Protein AF-A0A956Z048-F1 (afdb_monomer_lite)

Radius of gyration: 29.63 Å; chains: 1; bounding box: 76×109×69 Å

Foldseek 3Di:
DDDDDDDDDDDDDDDPDDDPPDPPQDKFFQADQFLAAPLLSQVVCVVRQEFADAEAEDADDVVLVHDARTFSDKPPHGRDIGHRHHHIYTYGHHHFQWKWWDAQWKIKIFGNVQAWAAQVQKKKAQPVRQAIDRQCVLVDRTAGHQAMEMETCDDDPDDDDDPSHPYYSYDYDVPPNHLNQHCPPVRQWIFTTGNNRGFWIGGRHYPPDDIDMDTGDDDDPPPQLEDQKWKWKDALWKIKTWAQDNRHKHFQQQKWKFFQQPPDPDHRDTDRQQDCVQFDDSVQQSGSRIHRHQAMAMEGQADDPDDDGLDHGHHSGYHYDHNSRDRLQAWMWIQAPVPRDIDIDGHHDHPHMGMDMGGD

Sequence (360 aa):
MRALILSFMTSLWLATSLVPAAAQATTVAVPDVRGLGVPAAAAQLHEAGLRLGATGALQWTEASGLPVNTIGEQSPAAGETVAPGTEVTLTVLRTPKVALIYDDNDLTLVNQTGAPLPLAGISINAADGAALFRADRWFTAALGPGDCGQVWSVPRGDAKQVEGCESIFWLTTGNSAEHAWTALNNVTAFNLVQNGEVRASCPAAPANTEPLRCEAYVPAPDQAEEAPFVYFAYTEDVFVVANPTADQWMPLRETVVFNFSPNISVPGAGVPLGDPSLYGDTARVEDVGRLAPGECVLLTRGVLDSPTLPIPCRVIAQLSIGPALIFWATPFELESVSDGLRRTCPASTPGKPTLCILPR

pLDDT: mean 88.72, std 13.27, range [38.94, 98.5]

Structure (mmCIF, N/CA/C/O backbone):
data_AF-A0A956Z048-F1
#
_entry.id   AF-A0A956Z048-F1
#
loop_
_atom_site.group_PDB
_atom_site.id
_atom_site.type_symbol
_atom_site.label_atom_id
_atom_site.label_alt_id
_atom_site.label_comp_id
_atom_site.label_asym_id
_atom_site.label_entity_id
_atom_site.label_seq_id
_atom_site.pdbx_PDB_ins_code
_atom_site.Cartn_x
_atom_site.Cartn_y
_atom_site.Cartn_z
_atom_site.occupancy
_atom_site.B_iso_or_equiv
_atom_site.auth_seq_id
_atom_site.auth_comp_id
_atom_site.auth_asym_id
_atom_site.auth_atom_id
_atom_site.pdbx_PDB_model_num
ATOM 1 N N . MET A 1 1 ? -45.613 -90.545 31.052 1.00 40.88 1 MET A N 1
ATOM 2 C CA . MET A 1 1 ? -44.249 -90.117 30.668 1.00 40.88 1 MET A CA 1
ATOM 3 C C . MET A 1 1 ? -44.328 -88.680 30.175 1.00 40.88 1 MET A C 1
ATOM 5 O O . MET A 1 1 ? -45.179 -88.393 29.347 1.00 40.88 1 MET A O 1
ATOM 9 N N . ARG A 1 2 ? -43.547 -87.776 30.776 1.00 38.94 2 ARG A N 1
ATOM 10 C CA . ARG A 1 2 ? -43.540 -86.327 30.510 1.00 38.94 2 ARG A CA 1
ATOM 11 C C . ARG A 1 2 ? -42.878 -86.033 29.154 1.00 38.94 2 ARG A C 1
ATOM 13 O O . ARG A 1 2 ? -41.777 -86.519 28.926 1.00 38.94 2 ARG A O 1
ATOM 20 N N . ALA A 1 3 ? -43.519 -85.230 28.305 1.00 41.78 3 ALA A N 1
ATOM 21 C CA . ALA A 1 3 ? -42.924 -84.678 27.088 1.00 41.78 3 ALA A CA 1
ATOM 22 C C . ALA A 1 3 ? -42.265 -83.323 27.409 1.00 41.78 3 ALA A C 1
ATOM 24 O O . ALA A 1 3 ? -42.915 -82.441 27.969 1.00 41.78 3 ALA A O 1
ATOM 25 N N . LEU A 1 4 ? -40.969 -83.189 27.108 1.00 45.00 4 LEU A N 1
ATOM 26 C CA . LEU A 1 4 ? -40.209 -81.942 27.230 1.00 45.00 4 LEU A CA 1
ATOM 27 C C . LEU A 1 4 ? -40.481 -81.037 26.017 1.00 45.00 4 LEU A C 1
ATOM 29 O O . LEU A 1 4 ? -40.407 -81.482 24.875 1.00 45.00 4 LEU A O 1
ATOM 33 N N . ILE A 1 5 ? -40.743 -79.762 26.296 1.00 44.75 5 ILE A N 1
ATOM 34 C CA . ILE A 1 5 ? -40.863 -78.651 25.345 1.00 44.75 5 ILE A CA 1
ATOM 35 C C . ILE A 1 5 ? -39.463 -78.046 25.157 1.00 44.75 5 ILE A C 1
ATOM 37 O O . ILE A 1 5 ? -38.810 -77.725 26.149 1.00 44.75 5 ILE A O 1
ATOM 41 N N . LEU A 1 6 ? -39.009 -77.873 23.912 1.00 40.22 6 LEU A N 1
ATOM 42 C CA . LEU A 1 6 ? -37.768 -77.165 23.581 1.00 40.22 6 LEU A CA 1
ATOM 43 C C . LEU A 1 6 ? -38.117 -75.901 22.777 1.00 40.22 6 LEU A C 1
ATOM 45 O O . LEU A 1 6 ? -38.468 -75.987 21.603 1.00 40.22 6 LEU A O 1
ATOM 49 N N . SER A 1 7 ? -38.053 -74.733 23.422 1.00 46.06 7 SER A N 1
ATOM 50 C CA . SER A 1 7 ? -38.241 -73.421 22.786 1.00 46.06 7 SER A CA 1
ATOM 51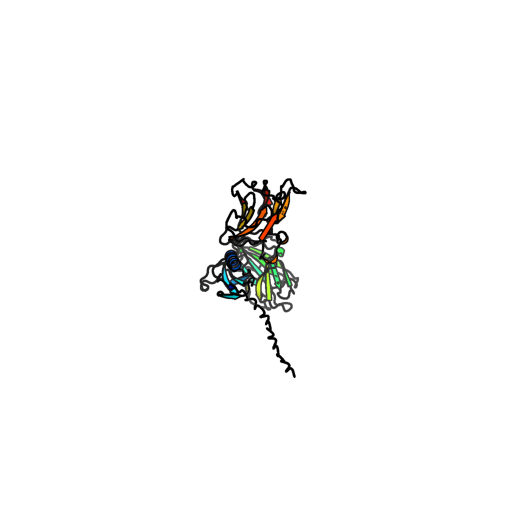 C C . SER A 1 7 ? -36.901 -72.875 22.289 1.00 46.06 7 SER A C 1
ATOM 53 O O . SER A 1 7 ? -35.986 -72.666 23.083 1.00 46.06 7 SER A O 1
ATOM 55 N N . PHE A 1 8 ? -36.792 -72.616 20.985 1.00 44.25 8 PHE A N 1
ATOM 56 C CA . PHE A 1 8 ? -35.669 -71.903 20.370 1.00 44.25 8 PHE A CA 1
ATOM 57 C C . PHE A 1 8 ? -35.912 -70.385 20.458 1.00 44.25 8 PHE A C 1
ATOM 59 O O . PHE A 1 8 ? -36.809 -69.857 19.806 1.00 44.25 8 PHE A O 1
ATOM 66 N N . MET A 1 9 ? -35.117 -69.683 21.269 1.00 46.78 9 MET A N 1
ATOM 67 C CA . MET A 1 9 ? -35.026 -68.217 21.276 1.00 46.78 9 MET A CA 1
ATOM 68 C C . MET A 1 9 ? -34.067 -67.769 20.166 1.00 46.78 9 MET A C 1
ATOM 70 O O . MET A 1 9 ? -32.866 -68.011 20.247 1.00 46.78 9 MET A O 1
ATOM 74 N N . THR A 1 10 ? -34.584 -67.112 19.130 1.00 45.69 10 THR A N 1
ATOM 75 C CA . THR A 1 10 ? -33.778 -66.429 18.107 1.00 45.69 10 THR A CA 1
ATOM 76 C C . THR A 1 10 ? -33.492 -64.994 18.542 1.00 45.69 10 THR A C 1
ATOM 78 O O . THR A 1 10 ? -34.399 -64.164 18.596 1.00 45.69 10 THR A O 1
ATOM 81 N N . SER A 1 11 ? -32.231 -64.702 18.855 1.00 46.44 11 SER A N 1
ATOM 82 C CA . SER A 1 11 ? -31.746 -63.365 19.209 1.00 46.44 11 SER A CA 1
ATOM 83 C C . SER A 1 11 ? -31.553 -62.504 17.955 1.00 46.44 11 SER A C 1
ATOM 85 O O . SER A 1 11 ? -30.728 -62.823 17.101 1.00 46.44 11 SER A O 1
ATOM 87 N N . LEU A 1 12 ? -32.302 -61.403 17.854 1.00 46.84 12 LEU A N 1
ATOM 88 C CA . LEU A 1 12 ? -32.183 -60.392 16.802 1.00 46.84 12 LEU A CA 1
ATOM 89 C C . LEU A 1 12 ? -31.024 -59.435 17.138 1.00 46.84 12 LEU A C 1
ATOM 91 O O . LEU A 1 12 ? -31.130 -58.631 18.061 1.00 46.84 12 LEU A O 1
ATOM 95 N N . TRP A 1 13 ? -29.910 -59.535 16.411 1.00 47.66 13 TRP A N 1
ATOM 96 C CA . TRP A 1 13 ? -28.782 -58.602 16.517 1.00 47.66 13 TRP A CA 1
ATOM 97 C C . TRP A 1 13 ? -29.072 -57.332 15.703 1.00 47.66 13 TRP A C 1
ATOM 99 O O . TRP A 1 13 ? -29.084 -57.369 14.474 1.00 47.66 13 TRP A O 1
ATOM 109 N N . LEU A 1 14 ? -29.297 -56.202 16.381 1.00 48.81 14 LEU A N 1
ATOM 110 C CA . LEU A 1 14 ? -29.325 -54.876 15.757 1.00 48.81 14 LEU A CA 1
ATOM 111 C C . LEU A 1 14 ? -27.878 -54.428 15.497 1.00 48.81 14 LEU A C 1
ATOM 113 O O . LEU A 1 14 ? -27.159 -54.058 16.423 1.00 48.81 14 LEU A O 1
ATOM 117 N N . ALA A 1 15 ? -27.440 -54.470 14.241 1.00 52.09 15 ALA A N 1
ATOM 118 C CA . ALA A 1 15 ? -26.189 -53.847 13.828 1.00 52.09 15 ALA A CA 1
ATOM 119 C C . ALA A 1 15 ? -26.394 -52.325 13.744 1.00 52.09 15 ALA A C 1
ATOM 121 O O . ALA A 1 15 ? -26.997 -51.820 12.800 1.00 52.09 15 ALA A O 1
ATOM 122 N N . THR A 1 16 ? -25.911 -51.581 14.739 1.00 52.50 16 THR A N 1
ATOM 123 C CA . THR A 1 16 ? -25.802 -50.119 14.675 1.00 52.50 16 THR A CA 1
ATOM 124 C C . THR A 1 16 ? -24.706 -49.741 13.685 1.00 52.50 16 THR A C 1
ATOM 126 O O . THR A 1 16 ? -23.523 -49.715 14.024 1.00 52.50 16 THR A O 1
ATOM 129 N N . SER A 1 17 ? -25.090 -49.463 12.443 1.00 53.16 17 SER A N 1
ATOM 130 C CA . SER A 1 17 ? -24.218 -48.832 11.458 1.00 53.16 17 SER A CA 1
ATOM 131 C C . SER A 1 17 ? -23.940 -47.385 11.877 1.00 53.16 17 SER A C 1
ATOM 133 O O . SER A 1 17 ? -24.826 -46.533 11.806 1.00 53.16 17 SER A O 1
ATOM 135 N N . LEU A 1 18 ? -22.707 -47.113 12.310 1.00 56.59 18 LEU A N 1
ATOM 136 C CA . LEU A 1 18 ? -22.146 -45.764 12.388 1.00 56.59 18 LEU A CA 1
ATOM 137 C C . LEU A 1 18 ? -22.101 -45.191 10.968 1.00 56.59 18 LEU A C 1
ATOM 139 O O . LEU A 1 18 ? -21.257 -45.581 10.164 1.00 56.59 18 LEU A O 1
ATOM 143 N N . VAL A 1 19 ? -23.025 -44.289 10.649 1.00 61.25 19 VAL A N 1
ATOM 144 C CA . VAL A 1 19 ? -22.912 -43.448 9.456 1.00 61.25 19 VAL A CA 1
ATOM 145 C C . VAL A 1 19 ? -21.888 -42.359 9.794 1.00 61.25 19 VAL A C 1
ATOM 147 O O . VAL A 1 19 ? -22.138 -41.594 10.728 1.00 61.25 19 VAL A O 1
ATOM 150 N N . PRO A 1 20 ? -20.731 -42.272 9.113 1.00 53.44 20 PRO A N 1
ATOM 151 C CA . PRO A 1 20 ? -19.852 -41.127 9.288 1.00 53.44 20 PRO A CA 1
ATOM 152 C C . PRO A 1 20 ? -20.610 -39.876 8.835 1.00 53.44 20 PRO A C 1
ATOM 154 O O . PRO A 1 20 ? -21.112 -39.817 7.712 1.00 53.44 20 PRO A O 1
ATOM 157 N N . ALA A 1 21 ? -20.731 -38.891 9.723 1.00 52.53 21 ALA A N 1
ATOM 158 C CA . ALA A 1 21 ? -21.242 -37.579 9.366 1.00 52.53 21 ALA A CA 1
ATOM 159 C C . ALA A 1 21 ? -20.300 -36.984 8.313 1.00 52.53 21 ALA A C 1
ATOM 161 O O . ALA A 1 21 ? -19.160 -36.638 8.620 1.00 52.53 21 ALA A O 1
ATOM 162 N N . ALA A 1 22 ? -20.749 -36.907 7.060 1.00 52.88 22 ALA A N 1
ATOM 163 C CA . ALA A 1 22 ? -20.071 -36.102 6.061 1.00 52.88 22 ALA A CA 1
ATOM 164 C C . ALA A 1 22 ? -20.096 -34.658 6.572 1.00 52.88 22 ALA A C 1
ATOM 166 O O . ALA A 1 22 ? -21.165 -34.054 6.661 1.00 52.88 22 ALA A O 1
ATOM 167 N N . ALA A 1 23 ? -18.935 -34.128 6.963 1.00 53.75 23 ALA A N 1
ATOM 168 C CA . ALA A 1 23 ? -18.777 -32.705 7.201 1.00 53.75 23 ALA A CA 1
ATOM 169 C C . ALA A 1 23 ? -19.204 -31.997 5.911 1.00 53.75 23 ALA A C 1
ATOM 171 O O . ALA A 1 23 ? -18.549 -32.135 4.878 1.00 53.75 23 ALA A O 1
ATOM 172 N N . GLN A 1 24 ? -20.354 -31.324 5.935 1.00 54.75 24 GLN A N 1
ATOM 173 C CA . GLN A 1 24 ? -20.772 -30.468 4.834 1.00 54.75 24 GLN A CA 1
ATOM 174 C C . GLN A 1 24 ? -19.672 -29.425 4.666 1.00 54.75 24 GLN A C 1
ATOM 176 O O . GLN A 1 24 ? -19.433 -28.635 5.576 1.00 54.75 24 GLN A O 1
ATOM 181 N N . ALA A 1 25 ? -18.955 -29.476 3.543 1.00 61.84 25 ALA A N 1
ATOM 182 C CA . ALA A 1 25 ? -17.958 -28.473 3.217 1.00 61.84 25 ALA A CA 1
ATOM 183 C C . ALA A 1 25 ? -18.690 -27.132 3.074 1.00 61.84 25 ALA A C 1
ATOM 185 O O . ALA A 1 25 ? -19.365 -26.883 2.076 1.00 61.84 25 ALA A O 1
ATOM 186 N N . THR A 1 26 ? -18.622 -26.302 4.114 1.00 84.62 26 THR A N 1
ATOM 187 C CA . THR A 1 26 ? -19.110 -24.926 4.073 1.00 84.62 26 THR A CA 1
ATOM 188 C C . THR A 1 26 ? -18.265 -24.180 3.060 1.00 84.62 26 THR A C 1
ATOM 190 O O . THR A 1 26 ? -17.047 -24.110 3.210 1.00 84.62 26 THR A O 1
ATOM 193 N N . THR A 1 27 ? -18.905 -23.668 2.020 1.00 92.06 27 THR A N 1
ATOM 194 C CA . THR A 1 27 ? -18.265 -22.893 0.963 1.00 92.06 27 THR A CA 1
ATOM 195 C C . THR A 1 27 ? -18.882 -21.501 0.903 1.00 92.06 27 THR A C 1
ATOM 197 O O . THR A 1 27 ? -19.999 -21.287 1.376 1.00 92.06 27 THR A O 1
ATOM 200 N N . VAL A 1 28 ? -18.128 -20.552 0.362 1.00 95.06 28 VAL A N 1
ATOM 201 C CA . VAL A 1 28 ? -18.474 -19.134 0.251 1.00 95.06 28 VAL A CA 1
ATOM 202 C C . VAL A 1 28 ? -18.403 -18.739 -1.218 1.00 95.06 28 VAL A C 1
ATOM 204 O O . VAL A 1 28 ? -17.470 -19.132 -1.918 1.00 95.06 28 VAL A O 1
ATOM 207 N N . ALA A 1 29 ? -19.379 -17.960 -1.685 1.00 96.88 29 ALA A N 1
ATOM 208 C CA . ALA A 1 29 ? -19.333 -17.362 -3.013 1.00 96.88 29 ALA A CA 1
ATOM 209 C C . ALA A 1 29 ? -18.402 -16.140 -3.028 1.00 96.88 29 ALA A C 1
ATOM 211 O O . ALA A 1 29 ? -18.520 -15.258 -2.178 1.00 96.88 29 ALA A O 1
ATOM 212 N N . VAL A 1 30 ? -17.511 -16.066 -4.011 1.00 98.12 30 VAL A N 1
ATOM 213 C CA . VAL A 1 30 ? -16.603 -14.933 -4.195 1.00 98.12 30 VAL A CA 1
ATOM 214 C C . VAL A 1 30 ? -17.399 -13.707 -4.669 1.00 98.12 30 VAL A C 1
ATOM 216 O O . VAL A 1 30 ? -18.068 -13.791 -5.702 1.00 98.12 30 VAL A O 1
ATOM 219 N N . PRO A 1 31 ? -17.368 -12.569 -3.953 1.00 98.06 31 PRO A N 1
ATOM 220 C CA . PRO A 1 31 ? -18.073 -11.363 -4.376 1.00 98.06 31 PRO A CA 1
ATOM 221 C C . PRO A 1 31 ? -17.400 -10.713 -5.595 1.00 98.06 31 PRO A C 1
ATOM 223 O O . PRO A 1 31 ? -16.188 -10.831 -5.766 1.00 98.06 31 PRO A O 1
ATOM 226 N N . ASP A 1 32 ? -18.168 -9.995 -6.424 1.00 98.38 32 ASP A N 1
ATOM 227 C CA . ASP A 1 32 ? -17.598 -9.105 -7.450 1.00 98.38 32 ASP A CA 1
ATOM 228 C C . ASP A 1 32 ? -17.111 -7.821 -6.773 1.00 98.38 32 ASP A C 1
ATOM 230 O O . ASP A 1 32 ? -17.907 -7.096 -6.170 1.00 98.38 32 ASP A O 1
ATOM 234 N N . VAL A 1 33 ? -15.806 -7.572 -6.847 1.00 98.06 33 VAL A N 1
ATOM 235 C CA . VAL A 1 33 ? -15.147 -6.394 -6.261 1.00 98.06 33 VAL A CA 1
ATOM 236 C C . VAL A 1 33 ? -14.587 -5.451 -7.327 1.00 98.06 33 VAL A C 1
ATOM 238 O O . VAL A 1 33 ? -13.881 -4.493 -7.006 1.00 98.06 33 VAL A O 1
ATOM 241 N N . ARG A 1 34 ? -14.884 -5.697 -8.610 1.00 97.50 34 ARG A N 1
ATOM 242 C CA . ARG A 1 34 ? -14.436 -4.827 -9.702 1.00 97.50 34 ARG A CA 1
ATOM 243 C C . ARG A 1 34 ? -15.027 -3.427 -9.572 1.00 97.50 34 ARG A C 1
ATOM 245 O O . ARG A 1 34 ? -16.175 -3.248 -9.176 1.00 97.50 34 ARG A O 1
ATOM 252 N N . GLY A 1 35 ? -14.232 -2.422 -9.927 1.00 96.44 35 GLY A N 1
ATOM 253 C CA . GLY A 1 35 ? -14.610 -1.014 -9.795 1.00 96.44 35 GLY A CA 1
ATOM 254 C C . GLY A 1 35 ? -14.492 -0.446 -8.376 1.00 96.44 35 GLY A C 1
ATOM 255 O O . GLY A 1 35 ? -14.659 0.760 -8.207 1.00 96.44 35 GLY A O 1
ATOM 256 N N . LEU A 1 36 ? -14.148 -1.260 -7.372 1.00 96.56 36 LEU A N 1
ATOM 257 C CA . LEU A 1 36 ? -13.827 -0.785 -6.024 1.00 96.56 36 LEU A CA 1
ATOM 258 C C . LEU A 1 36 ? -12.345 -0.429 -5.893 1.00 96.56 36 LEU A C 1
ATOM 260 O O . LEU A 1 36 ? -11.498 -0.985 -6.592 1.00 96.56 36 LEU A O 1
ATOM 264 N N . GLY A 1 37 ? -12.017 0.472 -4.966 1.00 93.69 37 GLY A N 1
ATOM 265 C CA . GLY A 1 37 ? -10.642 0.641 -4.491 1.00 93.69 37 GLY A CA 1
ATOM 266 C C . GLY A 1 37 ? -10.195 -0.563 -3.655 1.00 93.69 37 GLY A C 1
ATOM 267 O O . GLY A 1 37 ? -11.028 -1.280 -3.099 1.00 93.69 37 GLY A O 1
ATOM 268 N N . VAL A 1 38 ? -8.881 -0.776 -3.532 1.00 93.56 38 VAL A N 1
ATOM 269 C CA . VAL A 1 38 ? -8.313 -1.917 -2.783 1.00 93.56 38 VAL A CA 1
ATOM 270 C C . VAL A 1 38 ? -8.846 -2.023 -1.343 1.00 93.56 38 VAL A C 1
ATOM 272 O O . VAL A 1 38 ? -9.229 -3.130 -0.962 1.00 93.56 38 VAL A O 1
ATOM 275 N N . PRO A 1 39 ? -8.951 -0.936 -0.546 1.00 94.31 39 PRO A N 1
ATOM 276 C CA . PRO A 1 39 ? -9.448 -1.048 0.828 1.00 94.31 39 PRO A CA 1
ATOM 277 C C . PRO A 1 39 ? -10.911 -1.508 0.877 1.00 94.31 39 PRO A C 1
ATOM 279 O O . PRO A 1 39 ? -11.247 -2.433 1.612 1.00 94.31 39 PRO A O 1
ATOM 282 N N . ALA A 1 40 ? -11.775 -0.924 0.042 1.00 95.75 40 ALA A N 1
ATOM 283 C CA . ALA A 1 40 ? -13.187 -1.299 -0.041 1.00 95.75 40 ALA A CA 1
ATOM 284 C C . ALA A 1 40 ? -13.380 -2.740 -0.551 1.00 95.75 40 ALA A C 1
ATOM 286 O O . ALA A 1 40 ? -14.202 -3.481 -0.014 1.00 95.75 40 ALA A O 1
ATOM 287 N N . ALA A 1 41 ? -12.587 -3.163 -1.542 1.00 96.62 41 ALA A N 1
ATOM 288 C CA . ALA A 1 41 ? -12.579 -4.543 -2.018 1.00 96.62 41 ALA A CA 1
ATOM 289 C C . ALA A 1 41 ? -12.202 -5.519 -0.894 1.00 96.62 41 ALA A C 1
ATOM 291 O O . ALA A 1 41 ? -12.856 -6.545 -0.729 1.00 96.62 41 ALA A O 1
ATOM 292 N N . ALA A 1 42 ? -11.192 -5.184 -0.087 1.00 95.31 42 ALA A N 1
ATOM 293 C CA . ALA A 1 42 ? -10.795 -6.007 1.046 1.00 95.31 42 ALA A CA 1
ATOM 294 C C . ALA A 1 42 ? -11.905 -6.130 2.094 1.00 95.31 42 ALA A C 1
ATOM 296 O O . ALA A 1 42 ? -12.205 -7.245 2.507 1.00 95.31 42 ALA A O 1
ATOM 297 N N . ALA A 1 43 ? -12.570 -5.026 2.453 1.00 95.06 43 ALA A N 1
ATOM 298 C CA . ALA A 1 43 ? -13.710 -5.059 3.368 1.00 95.06 43 ALA A CA 1
ATOM 299 C C . ALA A 1 43 ? -14.802 -6.026 2.875 1.00 95.06 43 ALA A C 1
ATOM 301 O O . ALA A 1 43 ? -15.257 -6.884 3.627 1.00 95.06 43 ALA A O 1
ATOM 302 N N . GLN A 1 44 ? -15.157 -5.963 1.588 1.00 96.44 44 GLN A N 1
ATOM 303 C CA . GLN A 1 44 ? -16.174 -6.843 1.006 1.00 96.44 44 GLN A CA 1
ATOM 304 C C . GLN A 1 44 ? -15.737 -8.319 0.950 1.00 96.44 44 GLN A C 1
ATOM 306 O O . GLN A 1 44 ? -16.554 -9.217 1.165 1.00 96.44 44 GLN A O 1
ATOM 311 N N . LEU A 1 45 ? -14.456 -8.596 0.684 1.00 95.94 45 LEU A N 1
ATOM 312 C CA . LEU A 1 45 ? -13.905 -9.956 0.750 1.00 95.94 45 LEU A CA 1
ATOM 313 C C . LEU A 1 45 ? -13.970 -10.505 2.179 1.00 95.94 45 LEU A C 1
ATOM 315 O O . LEU A 1 45 ? -14.474 -11.606 2.405 1.00 95.94 45 LEU A O 1
ATOM 319 N N . HIS A 1 46 ? -13.526 -9.707 3.142 1.00 93.94 46 HIS A N 1
ATOM 320 C CA . HIS A 1 46 ? -13.509 -10.053 4.553 1.00 93.94 46 HIS A CA 1
ATOM 321 C C . HIS A 1 46 ? -14.927 -10.286 5.106 1.00 93.94 46 HIS A C 1
ATOM 323 O O . HIS A 1 46 ? -15.153 -11.220 5.884 1.00 93.94 46 HIS A O 1
ATOM 329 N N . GLU A 1 47 ? -15.913 -9.488 4.685 1.00 92.81 47 GLU A N 1
ATOM 330 C CA . GLU A 1 47 ? -17.334 -9.692 5.001 1.00 92.81 47 GLU A CA 1
ATOM 331 C C . GLU A 1 47 ? -17.865 -11.033 4.480 1.00 92.81 47 GLU A C 1
ATOM 333 O O . GLU A 1 47 ? -18.645 -11.695 5.168 1.00 92.81 47 GLU A O 1
ATOM 338 N N . ALA A 1 48 ? -17.399 -11.479 3.310 1.00 93.88 48 ALA A N 1
ATOM 339 C CA . ALA A 1 48 ? -17.701 -12.809 2.789 1.00 93.88 48 ALA A CA 1
ATOM 340 C C . ALA A 1 48 ? -16.935 -13.928 3.529 1.00 93.88 48 ALA A C 1
ATOM 342 O O . ALA A 1 48 ? -17.270 -15.101 3.389 1.00 93.88 48 ALA A O 1
ATOM 343 N N . GLY A 1 49 ? -15.933 -13.598 4.347 1.00 92.12 49 GLY A N 1
ATOM 344 C CA . GLY A 1 49 ? -15.050 -14.571 4.993 1.00 92.12 49 GLY A CA 1
ATOM 345 C C . GLY A 1 49 ? -13.940 -15.074 4.069 1.00 92.12 49 GLY A C 1
ATOM 346 O O . GLY A 1 49 ? -13.504 -16.216 4.206 1.00 92.12 49 GLY A O 1
ATOM 347 N N . LEU A 1 50 ? -13.520 -14.247 3.112 1.00 94.06 50 LEU A N 1
ATOM 348 C CA . LEU A 1 50 ? -12.391 -14.457 2.206 1.00 94.06 50 LEU A CA 1
ATOM 349 C C . LEU A 1 50 ? -11.278 -13.469 2.542 1.00 94.06 50 LEU A C 1
ATOM 351 O O . LEU A 1 50 ? -11.553 -12.392 3.054 1.00 94.06 50 LEU A O 1
ATOM 355 N N . ARG A 1 51 ? -10.041 -13.801 2.176 1.00 92.94 51 ARG A N 1
ATOM 356 C CA . ARG A 1 51 ? -8.868 -12.968 2.462 1.00 92.94 51 ARG A CA 1
ATOM 357 C C . ARG A 1 51 ? -8.464 -12.166 1.232 1.00 92.94 51 ARG A C 1
ATOM 359 O O . ARG A 1 51 ? -8.529 -12.673 0.111 1.00 92.94 51 ARG A O 1
ATOM 366 N N . LEU A 1 52 ? -7.965 -10.949 1.427 1.00 92.62 52 LEU A N 1
ATOM 367 C CA . LEU A 1 52 ? -7.206 -10.261 0.382 1.00 92.62 52 LEU A CA 1
ATOM 368 C C . LEU A 1 52 ? -5.879 -11.003 0.133 1.00 92.62 52 LEU A C 1
ATOM 370 O O . LEU A 1 52 ? -5.081 -11.164 1.055 1.00 92.62 52 LEU A O 1
ATOM 374 N N . GLY A 1 53 ? -5.656 -11.446 -1.106 1.00 91.50 53 GLY A N 1
ATOM 375 C CA . GLY A 1 53 ? -4.407 -12.056 -1.566 1.00 91.50 53 GLY A CA 1
ATOM 376 C C . GLY A 1 53 ? -3.419 -11.031 -2.131 1.00 91.50 53 GLY A C 1
ATOM 377 O O . GLY A 1 53 ? -3.394 -9.868 -1.729 1.00 91.50 53 GLY A O 1
ATOM 378 N N . ALA A 1 54 ? -2.598 -11.459 -3.092 1.00 87.69 54 ALA A N 1
ATOM 379 C CA . ALA A 1 54 ? -1.658 -10.568 -3.769 1.00 87.69 54 ALA A CA 1
ATOM 380 C C . ALA A 1 54 ? -2.385 -9.483 -4.586 1.00 87.69 54 ALA A C 1
ATOM 382 O O . ALA A 1 54 ? -3.471 -9.710 -5.125 1.00 87.69 54 ALA A O 1
ATOM 383 N N . THR A 1 55 ? -1.762 -8.311 -4.717 1.00 88.12 55 THR A N 1
ATOM 384 C CA . THR A 1 55 ? -2.241 -7.236 -5.589 1.00 88.12 55 THR A CA 1
ATOM 385 C C . THR A 1 55 ? -1.282 -7.030 -6.761 1.00 88.12 55 THR A C 1
ATOM 387 O O . THR A 1 55 ? -0.079 -6.861 -6.587 1.00 88.12 55 THR A O 1
ATOM 390 N N . GLY A 1 56 ? -1.818 -7.078 -7.978 1.00 85.00 56 GLY A N 1
ATOM 391 C CA . GLY A 1 56 ? -1.112 -6.771 -9.217 1.00 85.00 56 GLY A CA 1
ATOM 392 C C . GLY A 1 56 ? -1.525 -5.416 -9.785 1.00 85.00 56 GLY A C 1
ATOM 393 O O . GLY A 1 56 ? -2.493 -4.798 -9.336 1.00 85.00 56 GLY A O 1
ATOM 394 N N . ALA A 1 57 ? -0.814 -4.966 -10.815 1.00 86.00 57 ALA A N 1
ATOM 395 C CA . ALA A 1 57 ? -1.170 -3.778 -11.580 1.00 86.00 57 ALA A CA 1
ATOM 396 C C . ALA A 1 57 ? -1.417 -4.147 -13.045 1.00 86.00 57 ALA A C 1
ATOM 398 O O . ALA A 1 57 ? -0.647 -4.893 -13.646 1.00 86.00 57 ALA A O 1
ATOM 399 N N . LEU A 1 58 ? -2.475 -3.582 -13.617 1.00 88.19 58 LEU A N 1
ATOM 400 C CA . LEU A 1 58 ? -2.766 -3.598 -15.044 1.00 88.19 58 LEU A CA 1
ATOM 401 C C . LEU A 1 58 ? -2.865 -2.156 -15.526 1.00 88.19 58 LEU A C 1
ATOM 403 O O . LEU A 1 58 ? -3.389 -1.295 -14.818 1.00 88.19 58 LEU A O 1
ATOM 407 N N . GLN A 1 59 ? -2.376 -1.885 -16.733 1.00 87.38 59 GLN A N 1
ATOM 408 C CA . GLN A 1 59 ? -2.481 -0.553 -17.310 1.00 87.38 59 GLN A CA 1
ATOM 409 C C . GLN A 1 59 ? -3.955 -0.163 -17.482 1.00 87.38 59 GLN A C 1
ATOM 411 O O . GLN A 1 59 ? -4.730 -0.857 -18.143 1.00 87.38 59 GLN A O 1
ATOM 416 N N . TRP A 1 60 ? -4.334 0.974 -16.905 1.00 92.69 60 TRP A N 1
ATOM 417 C CA . TRP A 1 60 ? -5.654 1.548 -17.106 1.00 92.69 60 TRP A CA 1
ATOM 418 C C . TRP A 1 60 ? -5.805 2.040 -18.551 1.00 92.69 60 TRP A C 1
ATOM 420 O O . TRP A 1 60 ? -4.917 2.684 -19.111 1.00 92.69 60 TRP A O 1
ATOM 430 N N . THR A 1 61 ? -6.956 1.746 -19.151 1.00 88.94 61 THR A N 1
ATOM 431 C CA . THR A 1 61 ? -7.366 2.264 -20.461 1.00 88.94 61 THR A CA 1
ATOM 432 C C . THR A 1 61 ? -8.837 2.652 -20.401 1.00 88.94 61 THR A C 1
ATOM 434 O O . THR A 1 61 ? -9.601 2.050 -19.644 1.00 88.94 61 THR A O 1
ATOM 437 N N . GLU A 1 62 ? -9.274 3.602 -21.229 1.00 89.25 62 GLU A N 1
ATOM 438 C CA . GLU A 1 62 ? -10.699 3.967 -21.319 1.00 89.25 62 GLU A CA 1
ATOM 439 C C . GLU A 1 62 ? -11.586 2.762 -21.679 1.00 89.25 62 GLU A C 1
ATOM 441 O O . GLU A 1 62 ? -12.707 2.639 -21.189 1.00 89.25 62 GLU A O 1
ATOM 446 N N . ALA A 1 63 ? -11.054 1.822 -22.468 1.00 91.19 63 ALA A N 1
ATOM 447 C CA . ALA A 1 63 ? -11.742 0.594 -22.858 1.00 91.19 63 ALA A CA 1
ATOM 448 C C . ALA A 1 63 ? -12.056 -0.346 -21.679 1.00 91.19 63 ALA A C 1
ATOM 450 O O . ALA A 1 63 ? -12.927 -1.203 -21.813 1.00 91.19 63 ALA A O 1
ATOM 451 N N . SER A 1 64 ? -11.390 -0.184 -20.527 1.00 89.88 64 SER A N 1
ATOM 452 C CA . SER A 1 64 ? -11.699 -0.957 -19.315 1.00 89.88 64 SER A CA 1
ATOM 453 C C . SER A 1 64 ? -13.094 -0.659 -18.752 1.00 89.88 64 SER A C 1
ATOM 455 O O . SER A 1 64 ? -13.653 -1.498 -18.050 1.00 89.88 64 SER A O 1
ATOM 457 N N . GLY A 1 65 ? -13.664 0.522 -19.039 1.00 93.00 65 GLY A N 1
ATOM 458 C CA . GLY A 1 65 ? -14.975 0.942 -18.532 1.00 93.00 65 GLY A CA 1
ATOM 459 C C . GLY A 1 65 ? -15.042 1.160 -17.014 1.00 93.00 65 GLY A C 1
ATOM 460 O O . GLY A 1 65 ? -16.131 1.371 -16.483 1.00 93.00 65 GLY A O 1
ATOM 461 N N . LEU A 1 66 ? -13.903 1.115 -16.317 1.00 95.19 66 LEU A N 1
ATOM 462 C CA . LEU A 1 66 ? -13.787 1.252 -14.865 1.00 95.19 66 LEU A CA 1
ATOM 463 C C . LEU A 1 66 ? -12.889 2.447 -14.503 1.00 95.19 66 LEU A C 1
ATOM 465 O O . LEU A 1 66 ? -12.010 2.810 -15.291 1.00 95.19 66 LEU A O 1
ATOM 469 N N . PRO A 1 67 ? -13.069 3.081 -13.328 1.00 92.25 67 PRO A N 1
ATOM 470 C CA . PRO A 1 67 ? -12.197 4.171 -12.902 1.00 92.25 67 PRO A CA 1
ATOM 471 C C . PRO A 1 67 ? -10.751 3.707 -12.682 1.00 92.25 67 PRO A C 1
ATOM 473 O O . PRO A 1 67 ? -10.488 2.568 -12.294 1.00 92.25 67 PRO A O 1
ATOM 476 N N . VAL A 1 68 ? -9.793 4.612 -12.876 1.00 89.44 68 VAL A N 1
ATOM 477 C CA . VAL A 1 68 ? -8.402 4.370 -12.471 1.00 89.44 68 VAL A CA 1
ATOM 478 C C . VAL A 1 68 ? -8.317 4.136 -10.957 1.00 89.44 68 VAL A C 1
ATOM 480 O O . VAL A 1 68 ? -9.098 4.692 -10.190 1.00 89.44 68 VAL A O 1
ATOM 483 N N . ASN A 1 69 ? -7.339 3.342 -10.523 1.00 88.75 69 ASN A N 1
ATOM 484 C CA . ASN A 1 69 ? -7.109 2.912 -9.139 1.00 88.75 69 ASN A CA 1
ATOM 485 C C . ASN A 1 69 ? -8.202 2.012 -8.556 1.00 88.75 69 ASN A C 1
ATOM 487 O O . ASN A 1 69 ? -8.309 1.887 -7.338 1.00 88.75 69 ASN A O 1
ATOM 491 N N . THR A 1 70 ? -8.976 1.356 -9.419 1.00 93.69 70 THR A N 1
ATOM 492 C CA . THR A 1 70 ? -9.973 0.367 -9.009 1.00 93.69 70 THR A CA 1
ATOM 493 C C . THR A 1 70 ? -9.611 -1.028 -9.497 1.00 93.69 70 THR A C 1
ATOM 495 O O . THR A 1 70 ? -8.782 -1.190 -10.396 1.00 93.69 70 THR A O 1
ATOM 498 N N . ILE A 1 71 ? -10.199 -2.051 -8.883 1.00 96.56 71 ILE A N 1
ATOM 499 C CA . ILE A 1 71 ? -9.986 -3.439 -9.280 1.00 96.56 71 ILE A CA 1
ATOM 500 C C . ILE A 1 71 ? -10.532 -3.653 -10.695 1.00 96.56 71 ILE A C 1
ATOM 502 O O . ILE A 1 71 ? -11.723 -3.461 -10.942 1.00 96.56 71 ILE A O 1
ATOM 506 N N . GLY A 1 72 ? -9.660 -4.061 -11.616 1.00 96.56 72 GLY A N 1
ATOM 507 C CA . GLY A 1 72 ? -10.033 -4.465 -12.972 1.00 96.56 72 GLY A CA 1
ATOM 508 C C . GLY A 1 72 ? -10.323 -5.959 -13.066 1.00 96.56 72 GLY A C 1
ATOM 509 O O . GLY A 1 72 ? -11.273 -6.368 -13.732 1.00 96.56 72 GLY A O 1
ATOM 510 N N . GLU A 1 73 ? -9.533 -6.766 -12.357 1.00 97.06 73 GLU A N 1
ATOM 511 C CA . GLU A 1 73 ? -9.641 -8.225 -12.365 1.00 97.06 73 GLU A CA 1
ATOM 512 C C . GLU A 1 73 ? -9.483 -8.792 -10.953 1.00 97.06 73 GLU A C 1
ATOM 514 O O . GLU A 1 73 ? -8.817 -8.207 -10.099 1.00 97.06 73 GLU A O 1
ATOM 519 N N . GLN A 1 74 ? -10.081 -9.956 -10.722 1.00 97.88 74 GLN A N 1
ATOM 520 C CA . GLN A 1 74 ? -9.960 -10.713 -9.483 1.00 97.88 74 GLN A CA 1
ATOM 521 C C . GLN A 1 74 ? -9.824 -12.202 -9.799 1.00 97.88 74 GLN A C 1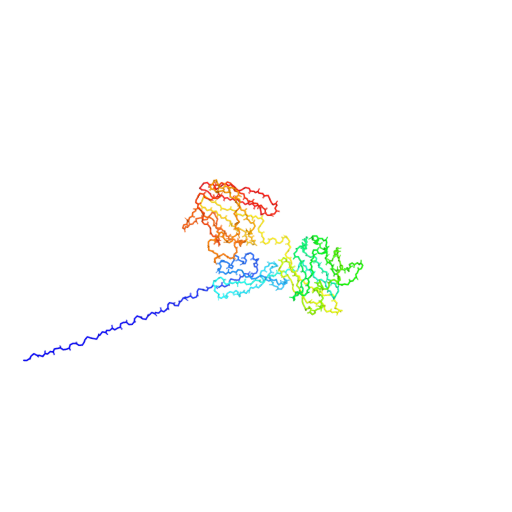
ATOM 523 O O . GLN A 1 74 ? -10.358 -12.677 -10.804 1.00 97.88 74 GLN A O 1
ATOM 528 N N . SER A 1 75 ? -9.133 -12.934 -8.933 1.00 97.56 75 SER A N 1
ATOM 529 C CA . SER A 1 75 ? -9.010 -14.386 -9.015 1.00 97.56 75 SER A CA 1
ATOM 530 C C . SER A 1 75 ? -8.981 -14.987 -7.607 1.00 97.56 75 SER A C 1
ATOM 532 O O . SER A 1 75 ? -8.121 -14.578 -6.822 1.00 97.56 75 SER A O 1
ATOM 534 N N . PRO A 1 76 ? -9.868 -15.938 -7.253 1.00 97.88 76 PRO A N 1
ATOM 535 C CA . PRO A 1 76 ? -10.900 -16.568 -8.093 1.00 97.88 76 PRO A CA 1
ATOM 536 C C . PRO A 1 76 ? -11.982 -15.597 -8.606 1.00 97.88 76 PRO A C 1
ATOM 538 O O . PRO A 1 76 ? -12.133 -14.489 -8.079 1.00 97.88 76 PRO A O 1
ATOM 541 N N . ALA A 1 77 ? -12.706 -15.984 -9.662 1.00 98.00 77 ALA A N 1
ATOM 542 C CA . ALA A 1 77 ? -13.680 -15.105 -10.305 1.00 98.00 77 ALA A CA 1
ATOM 543 C C . ALA A 1 77 ? -14.944 -14.916 -9.452 1.00 98.00 77 ALA A C 1
ATOM 545 O O . ALA A 1 77 ? -15.319 -15.764 -8.641 1.00 98.00 77 ALA A O 1
ATOM 546 N N . ALA A 1 78 ? -15.640 -13.798 -9.664 1.00 98.06 78 ALA A N 1
ATOM 547 C CA . ALA A 1 78 ? -16.896 -13.516 -8.980 1.00 98.06 78 ALA A CA 1
ATOM 548 C C . ALA A 1 78 ? -17.938 -14.628 -9.216 1.00 98.06 78 ALA A C 1
ATOM 550 O O . ALA A 1 78 ? -18.130 -15.102 -10.336 1.00 98.06 78 ALA A O 1
ATOM 551 N N . GLY A 1 79 ? -18.629 -15.028 -8.149 1.00 97.38 79 GLY A N 1
ATOM 552 C CA . GLY A 1 79 ? -19.612 -16.112 -8.143 1.00 97.38 79 GLY A CA 1
ATOM 553 C C . GLY A 1 79 ? -19.019 -17.516 -7.997 1.00 97.38 79 GLY A C 1
ATOM 554 O O . GLY A 1 79 ? -19.777 -18.454 -7.738 1.00 97.38 79 GLY A O 1
ATOM 555 N N . GLU A 1 80 ? -17.697 -17.689 -8.106 1.00 97.94 80 GLU A N 1
ATOM 556 C CA . GLU A 1 80 ? -17.063 -18.969 -7.781 1.00 97.94 80 GLU A CA 1
ATOM 557 C C . GLU A 1 80 ? -17.270 -19.326 -6.309 1.00 97.94 80 GLU A C 1
ATOM 559 O O . GLU A 1 80 ? -17.375 -18.462 -5.444 1.00 97.94 80 GLU A O 1
ATOM 564 N N . THR A 1 81 ? -17.351 -20.620 -6.020 1.00 97.31 81 THR A N 1
ATOM 565 C CA . THR A 1 81 ? -17.621 -21.134 -4.677 1.00 97.31 81 THR A CA 1
ATOM 566 C C . THR A 1 81 ? -16.353 -21.765 -4.117 1.00 97.31 81 THR A C 1
ATOM 568 O O . THR A 1 81 ? -15.884 -22.780 -4.630 1.00 97.31 81 THR A O 1
ATOM 571 N N . VAL A 1 82 ? -15.794 -21.159 -3.073 1.00 96.25 82 VAL A N 1
ATOM 572 C CA . VAL A 1 82 ? -14.483 -21.512 -2.507 1.00 96.25 82 VAL A CA 1
ATOM 573 C C . VAL A 1 82 ? -14.577 -21.794 -1.009 1.00 96.25 82 VAL A C 1
ATOM 575 O O . VAL A 1 82 ? -15.616 -21.581 -0.383 1.00 96.25 82 VAL A O 1
ATOM 578 N N . ALA A 1 83 ? -13.508 -22.318 -0.413 1.00 94.81 83 ALA A N 1
ATOM 579 C CA . ALA A 1 83 ? -13.459 -22.508 1.033 1.00 94.81 83 ALA A CA 1
ATOM 580 C C . ALA A 1 83 ? -13.365 -21.144 1.758 1.00 94.81 83 ALA A C 1
ATOM 582 O O . ALA A 1 83 ? -12.706 -20.234 1.245 1.00 94.81 83 ALA A O 1
ATOM 583 N N . PRO A 1 84 ? -13.955 -20.988 2.957 1.00 92.50 84 PRO A N 1
ATOM 584 C CA . PRO A 1 84 ? -13.693 -19.837 3.816 1.00 92.50 84 PRO A CA 1
ATOM 585 C C . PRO A 1 84 ? -12.188 -19.623 4.018 1.00 92.50 84 PRO A C 1
ATOM 587 O O . PRO A 1 84 ? -11.428 -20.583 4.151 1.00 92.50 84 PRO A O 1
ATOM 590 N N . GLY A 1 85 ? -11.763 -18.365 4.041 1.00 91.06 85 GLY A N 1
ATOM 591 C CA . GLY A 1 85 ? -10.365 -17.967 4.176 1.00 91.06 85 GLY A CA 1
ATOM 592 C C . GLY A 1 85 ? -9.540 -18.083 2.892 1.00 91.06 85 GLY A C 1
ATOM 593 O O . GLY A 1 85 ? -8.342 -17.819 2.942 1.00 91.06 85 GLY A O 1
ATOM 594 N N . THR A 1 86 ? -10.145 -18.460 1.756 1.00 94.44 86 THR A N 1
ATOM 595 C CA . THR A 1 86 ? -9.456 -18.440 0.454 1.00 94.44 86 THR A CA 1
ATOM 596 C C . THR A 1 86 ? -8.990 -17.020 0.137 1.00 94.44 86 THR A C 1
ATOM 598 O O . THR A 1 86 ? -9.747 -16.062 0.303 1.00 94.44 86 THR A O 1
ATOM 601 N N . GLU A 1 87 ? -7.744 -16.892 -0.314 1.00 94.62 87 GLU A N 1
ATOM 602 C CA . GLU A 1 87 ? -7.174 -15.626 -0.769 1.00 94.62 87 GLU A CA 1
ATOM 603 C C . GLU A 1 87 ? -7.672 -15.276 -2.173 1.00 94.62 87 GLU A C 1
ATOM 605 O O . GLU A 1 87 ? -7.627 -16.103 -3.086 1.00 94.62 87 GLU A O 1
ATOM 610 N N . VAL A 1 88 ? -8.115 -14.032 -2.350 1.00 96.75 88 VAL A N 1
ATOM 611 C CA . VAL A 1 88 ? -8.497 -13.477 -3.649 1.00 96.75 88 VAL A CA 1
ATOM 612 C C . VAL A 1 88 ? -7.418 -12.499 -4.098 1.00 96.75 88 VAL A C 1
ATOM 614 O O . VAL A 1 88 ? -7.211 -11.450 -3.489 1.00 96.75 88 VAL A O 1
ATOM 617 N N . THR A 1 89 ? -6.715 -12.859 -5.166 1.00 96.56 89 THR A N 1
ATOM 618 C CA . THR A 1 89 ? -5.733 -12.001 -5.835 1.00 96.56 89 THR A CA 1
ATOM 619 C C . THR A 1 89 ? -6.470 -10.938 -6.640 1.00 96.56 89 THR A C 1
ATOM 621 O O . THR A 1 89 ? -7.414 -11.261 -7.362 1.00 96.56 89 THR A O 1
ATOM 624 N N . LEU A 1 90 ? -6.040 -9.680 -6.540 1.00 95.75 90 LEU A N 1
ATOM 625 C CA . LEU A 1 90 ? -6.674 -8.552 -7.223 1.00 95.75 90 LEU A CA 1
ATOM 626 C C . LEU A 1 90 ? -5.704 -7.884 -8.194 1.00 95.75 90 LEU A C 1
ATOM 628 O O . LEU A 1 90 ? -4.561 -7.612 -7.845 1.00 95.75 90 LEU A O 1
ATOM 632 N N . THR A 1 91 ? -6.172 -7.537 -9.386 1.00 93.75 91 THR A N 1
ATOM 633 C CA . THR A 1 91 ? -5.414 -6.729 -10.344 1.00 93.75 91 THR A CA 1
ATOM 634 C C . THR A 1 91 ? -6.015 -5.335 -10.396 1.00 93.75 91 THR A C 1
ATOM 636 O O . THR A 1 91 ? -7.181 -5.159 -10.758 1.00 93.75 91 THR A O 1
ATOM 639 N N . VAL A 1 92 ? -5.225 -4.326 -10.037 1.00 92.44 92 VAL A N 1
ATOM 640 C CA . VAL A 1 92 ? -5.682 -2.936 -9.973 1.00 92.44 92 VAL A CA 1
ATOM 641 C C . VAL A 1 92 ? -5.372 -2.218 -11.279 1.00 92.44 92 VAL A C 1
ATOM 643 O O . VAL A 1 92 ? -4.256 -2.298 -11.790 1.00 92.44 92 VAL A O 1
ATOM 646 N N . LEU A 1 93 ? -6.339 -1.469 -11.800 1.00 92.62 93 LEU A N 1
ATOM 647 C CA . LEU A 1 93 ? -6.140 -0.602 -12.953 1.00 92.62 93 LEU A CA 1
ATOM 648 C C . LEU A 1 93 ? -5.336 0.622 -12.529 1.00 92.62 93 LEU A C 1
ATOM 650 O O . LEU A 1 93 ? -5.804 1.440 -11.738 1.00 92.62 93 LEU A O 1
ATOM 654 N N . ARG A 1 94 ? -4.123 0.766 -13.045 1.00 90.06 94 ARG A N 1
ATOM 655 C CA . ARG A 1 94 ? -3.206 1.845 -12.681 1.00 90.06 94 ARG A CA 1
ATOM 656 C C . ARG A 1 94 ? -2.744 2.595 -13.921 1.00 90.06 94 ARG A C 1
ATOM 658 O O . ARG A 1 94 ? -2.540 2.006 -14.979 1.00 90.06 94 ARG A O 1
ATOM 665 N N . THR A 1 95 ? -2.524 3.892 -13.770 1.00 87.75 95 THR A N 1
ATOM 666 C CA . THR A 1 95 ? -1.791 4.678 -14.767 1.00 87.75 95 THR A CA 1
ATOM 667 C C . THR A 1 95 ? -0.313 4.660 -14.399 1.00 87.75 95 THR A C 1
ATOM 669 O O . THR A 1 95 ? -0.001 4.854 -13.221 1.00 87.75 95 THR A O 1
ATOM 672 N N . PRO A 1 96 ? 0.605 4.448 -15.351 1.00 87.06 96 PRO A N 1
ATOM 673 C CA . PRO A 1 96 ? 2.026 4.618 -15.101 1.00 87.06 96 PRO A CA 1
ATOM 674 C C . PRO A 1 96 ? 2.334 5.975 -14.473 1.00 87.06 96 PRO A C 1
ATOM 676 O O . PRO A 1 96 ? 1.819 7.004 -14.905 1.00 87.06 96 PRO A O 1
ATOM 679 N N . LYS A 1 97 ? 3.168 5.964 -13.436 1.00 89.44 97 LYS A N 1
ATOM 680 C CA . LYS A 1 97 ? 3.659 7.178 -12.765 1.00 89.44 97 LYS A CA 1
ATOM 681 C C . LYS A 1 97 ? 5.168 7.343 -12.885 1.00 89.44 97 LYS A C 1
ATOM 683 O O . LYS A 1 97 ? 5.730 8.342 -12.444 1.00 89.44 97 LYS A O 1
ATOM 688 N N . VAL A 1 98 ? 5.822 6.352 -13.473 1.00 92.62 98 VAL A N 1
ATOM 689 C CA . VAL A 1 98 ? 7.249 6.325 -13.734 1.00 92.62 98 VAL A CA 1
ATOM 690 C C . VAL A 1 98 ? 7.470 5.631 -15.070 1.00 92.62 98 VAL A C 1
ATOM 692 O O . VAL A 1 98 ? 6.823 4.622 -15.367 1.00 92.62 98 VAL A O 1
ATOM 695 N N . ALA A 1 99 ? 8.427 6.143 -15.836 1.00 94.88 99 ALA A N 1
ATOM 696 C CA . ALA A 1 99 ? 8.944 5.478 -17.021 1.00 94.88 99 ALA A CA 1
ATOM 697 C C . ALA A 1 99 ? 10.444 5.212 -16.867 1.00 94.88 99 ALA A C 1
ATOM 699 O O . ALA A 1 99 ? 11.186 6.028 -16.323 1.00 94.88 99 ALA A O 1
ATOM 700 N N . LEU A 1 100 ? 10.883 4.066 -17.370 1.00 97.12 100 LEU A N 1
ATOM 701 C CA . LEU A 1 100 ? 12.275 3.740 -17.619 1.00 97.12 100 LEU A CA 1
ATOM 702 C C . LEU A 1 100 ? 12.511 3.851 -19.117 1.00 97.12 100 LEU A C 1
ATOM 704 O O . LEU A 1 100 ? 11.870 3.142 -19.893 1.00 97.12 100 LEU A O 1
ATOM 708 N N . ILE A 1 101 ? 13.425 4.731 -19.508 1.00 97.56 101 ILE A N 1
ATOM 709 C CA . ILE A 1 101 ? 13.887 4.884 -20.888 1.00 97.56 101 ILE A CA 1
ATOM 710 C C . ILE A 1 101 ? 15.337 4.432 -20.917 1.00 97.56 101 ILE A C 1
ATOM 712 O O . ILE A 1 101 ? 16.161 5.006 -20.208 1.00 97.56 101 ILE A O 1
ATOM 716 N N . TYR A 1 102 ? 15.638 3.377 -21.665 1.00 97.69 102 TYR A N 1
ATOM 717 C CA . TYR A 1 102 ? 16.926 2.698 -21.557 1.00 97.69 102 TYR A CA 1
ATOM 718 C C . TYR A 1 102 ? 17.337 2.029 -22.864 1.00 97.69 102 TYR A C 1
ATOM 720 O O . TYR A 1 102 ? 16.496 1.621 -23.660 1.00 97.69 102 TYR A O 1
ATOM 728 N N . ASP A 1 103 ? 18.636 1.886 -23.064 1.00 96.50 103 ASP A N 1
ATOM 729 C CA . ASP A 1 103 ? 19.236 1.134 -24.161 1.00 96.50 103 ASP A CA 1
ATOM 730 C C . ASP A 1 103 ? 20.377 0.250 -23.628 1.00 96.50 103 ASP A C 1
ATOM 732 O O . ASP A 1 103 ? 20.428 -0.085 -22.443 1.00 96.50 103 ASP A O 1
ATOM 736 N N . ASP A 1 104 ? 21.275 -0.199 -24.500 1.00 95.25 104 ASP A N 1
ATOM 737 C CA . ASP A 1 104 ? 22.377 -1.081 -24.121 1.00 95.25 104 ASP A CA 1
ATOM 738 C C . ASP A 1 104 ? 23.463 -0.405 -23.273 1.00 95.25 104 ASP A C 1
ATOM 740 O O . ASP A 1 104 ? 24.382 -1.086 -22.804 1.00 95.25 104 ASP A O 1
ATOM 744 N N . ASN A 1 105 ? 23.385 0.913 -23.060 1.00 95.25 105 ASN A N 1
ATOM 745 C CA . ASN A 1 105 ? 24.418 1.643 -22.345 1.00 95.25 105 ASN A CA 1
ATOM 746 C C . ASN A 1 105 ? 23.933 2.762 -21.409 1.00 95.25 105 ASN A C 1
ATOM 748 O O . ASN A 1 105 ? 24.735 3.242 -20.600 1.00 95.25 105 ASN A O 1
ATOM 752 N N . ASP A 1 106 ? 22.647 3.113 -21.416 1.00 97.19 106 ASP A N 1
ATOM 753 C CA . ASP A 1 106 ? 22.052 3.972 -20.391 1.00 97.19 106 ASP A CA 1
ATOM 754 C C . ASP A 1 106 ? 20.654 3.554 -19.935 1.00 97.19 106 ASP A C 1
ATOM 756 O O . ASP A 1 106 ? 19.948 2.799 -20.599 1.00 97.19 106 ASP A O 1
ATOM 760 N N . LEU A 1 107 ? 20.285 4.036 -18.749 1.00 98.31 107 LEU A N 1
ATOM 761 C CA . LEU A 1 107 ? 18.931 3.982 -18.217 1.00 98.31 107 LEU A CA 1
ATOM 762 C C . LEU A 1 107 ? 18.585 5.323 -17.584 1.00 98.31 107 LEU A C 1
ATOM 764 O O . LEU A 1 107 ? 19.358 5.880 -16.804 1.00 98.31 107 LEU A O 1
ATOM 768 N N . THR A 1 108 ? 17.391 5.812 -17.892 1.00 98.50 108 THR A N 1
ATOM 769 C CA . THR A 1 108 ? 16.796 7.021 -17.333 1.00 98.50 108 THR A CA 1
ATOM 770 C C . THR A 1 108 ? 15.479 6.674 -16.645 1.00 98.50 108 THR A C 1
ATOM 772 O O . THR A 1 108 ? 14.555 6.179 -17.285 1.00 98.50 108 THR A O 1
ATOM 775 N N . LEU A 1 109 ? 15.393 6.944 -15.345 1.00 97.81 109 LEU A N 1
ATOM 776 C CA . LEU A 1 109 ? 14.167 6.935 -14.553 1.00 97.81 109 LEU A CA 1
ATOM 777 C C . LEU A 1 109 ? 13.503 8.310 -14.656 1.00 97.81 109 LEU A C 1
ATOM 779 O O . LEU A 1 109 ? 14.082 9.298 -14.209 1.00 97.81 109 LEU A O 1
ATOM 783 N N . VAL A 1 110 ? 12.295 8.364 -15.211 1.00 96.81 110 VAL A N 1
ATOM 784 C CA . VAL A 1 110 ? 11.498 9.586 -15.382 1.00 96.81 110 VAL A CA 1
ATOM 785 C C . VAL A 1 110 ? 10.424 9.654 -14.302 1.00 96.81 110 VAL A C 1
ATOM 787 O O . VAL A 1 110 ? 9.576 8.760 -14.223 1.00 96.81 110 VAL A O 1
ATOM 790 N N . ASN A 1 111 ? 10.429 10.711 -13.482 1.00 94.44 111 ASN A N 1
ATOM 791 C CA . ASN A 1 111 ? 9.383 10.928 -12.485 1.00 94.44 111 ASN A CA 1
ATOM 792 C C . ASN A 1 111 ? 8.148 11.608 -13.100 1.00 94.44 111 ASN A C 1
ATOM 794 O O . ASN A 1 111 ? 8.144 12.811 -13.358 1.00 94.44 111 ASN A O 1
ATOM 798 N N . GLN A 1 112 ? 7.068 10.842 -13.254 1.00 91.56 112 GLN A N 1
ATOM 799 C CA . GLN A 1 112 ? 5.772 11.311 -13.762 1.00 91.56 112 GLN A CA 1
ATOM 800 C C . GLN A 1 112 ? 4.684 11.272 -12.676 1.00 91.56 112 GLN A C 1
ATOM 802 O O . GLN A 1 112 ? 3.492 11.316 -12.974 1.00 91.56 112 GLN A O 1
ATOM 807 N N . THR A 1 113 ? 5.072 11.180 -11.400 1.00 86.81 113 THR A N 1
ATOM 808 C CA . THR A 1 113 ? 4.120 11.042 -10.286 1.00 86.81 113 THR A CA 1
ATOM 809 C C . THR A 1 113 ? 3.337 12.324 -9.999 1.00 86.81 113 THR A C 1
ATOM 811 O O . THR A 1 113 ? 2.293 12.249 -9.355 1.00 86.81 113 THR A O 1
ATOM 814 N N . GLY A 1 114 ? 3.837 13.483 -10.450 1.00 87.19 114 GLY A N 1
ATOM 815 C CA . GLY A 1 114 ? 3.327 14.808 -10.077 1.00 87.19 114 GLY A CA 1
ATOM 816 C C . GLY A 1 114 ? 3.790 15.292 -8.695 1.00 87.19 114 GLY A C 1
ATOM 817 O O . GLY A 1 114 ? 3.456 16.405 -8.299 1.00 87.19 114 GLY A O 1
ATOM 818 N N . ALA A 1 115 ? 4.586 14.492 -7.977 1.00 87.62 115 ALA A N 1
ATOM 819 C CA . ALA A 1 115 ? 5.113 14.781 -6.645 1.00 87.62 115 ALA A CA 1
ATOM 820 C C . ALA A 1 115 ? 6.608 14.406 -6.556 1.00 87.62 115 ALA A C 1
ATOM 822 O O . ALA A 1 115 ? 7.140 13.760 -7.463 1.00 87.62 115 ALA A O 1
ATOM 823 N N . PRO A 1 116 ? 7.329 14.790 -5.487 1.00 91.25 116 PRO A N 1
ATOM 824 C CA . PRO A 1 116 ? 8.662 14.253 -5.244 1.00 91.25 116 PRO A CA 1
ATOM 825 C C . PRO A 1 116 ? 8.621 12.723 -5.099 1.00 91.25 116 PRO A C 1
ATOM 827 O O . PRO A 1 116 ? 7.869 12.202 -4.277 1.00 91.25 116 PRO A O 1
ATOM 830 N N . LEU A 1 117 ? 9.437 12.015 -5.880 1.00 92.06 117 LEU A N 1
ATOM 831 C CA . LEU A 1 117 ? 9.619 10.565 -5.833 1.00 92.06 117 LEU A CA 1
ATOM 832 C C . LEU A 1 117 ? 10.839 10.232 -4.959 1.00 92.06 117 LEU A C 1
ATOM 834 O O . LEU A 1 117 ?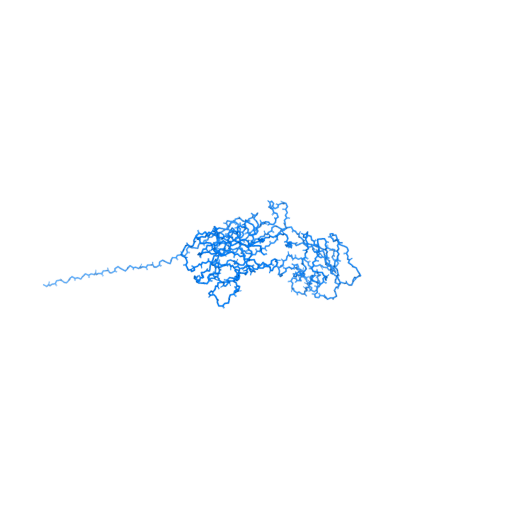 11.968 10.454 -5.410 1.00 92.06 117 LEU A O 1
ATOM 838 N N . PRO A 1 118 ? 10.660 9.703 -3.733 1.00 92.50 118 PRO A N 1
ATOM 839 C CA . PRO A 1 118 ? 11.779 9.310 -2.882 1.00 92.50 118 PRO A CA 1
ATOM 840 C C . PRO A 1 118 ? 12.597 8.199 -3.540 1.00 92.50 118 PRO A C 1
ATOM 842 O O . PRO A 1 118 ? 12.042 7.188 -3.965 1.00 92.50 118 PRO A O 1
ATOM 845 N N . LEU A 1 119 ? 13.918 8.367 -3.601 1.00 94.69 119 LEU A N 1
ATOM 846 C CA . LEU A 1 119 ? 14.816 7.381 -4.215 1.00 94.69 119 LEU A CA 1
ATOM 847 C C . LEU A 1 119 ? 15.260 6.289 -3.236 1.00 94.69 119 LEU A C 1
ATOM 849 O O . LEU A 1 119 ? 15.725 5.224 -3.650 1.00 94.69 119 LEU A O 1
ATOM 853 N N . ALA A 1 120 ? 15.099 6.533 -1.934 1.00 92.44 120 ALA A N 1
ATOM 854 C CA . ALA A 1 120 ? 15.313 5.520 -0.914 1.00 92.44 120 ALA A CA 1
ATOM 855 C C . ALA A 1 120 ? 14.386 4.320 -1.164 1.00 92.44 120 ALA A C 1
ATOM 857 O O . ALA A 1 120 ? 13.175 4.470 -1.298 1.00 92.44 120 ALA A O 1
ATOM 858 N N . GLY A 1 121 ? 14.974 3.126 -1.245 1.00 89.69 121 GLY A N 1
ATOM 859 C CA . GLY A 1 121 ? 14.233 1.891 -1.504 1.00 89.69 121 GLY A CA 1
ATOM 860 C C . GLY A 1 121 ? 13.895 1.634 -2.974 1.00 89.69 121 GLY A C 1
ATOM 861 O O . GLY A 1 121 ? 13.373 0.558 -3.255 1.00 89.69 121 GLY A O 1
ATOM 862 N N . ILE A 1 122 ? 14.223 2.547 -3.899 1.00 95.94 122 ILE A N 1
ATOM 863 C CA . ILE A 1 122 ? 14.125 2.295 -5.342 1.00 95.94 122 ILE A CA 1
ATOM 864 C C . ILE A 1 122 ? 15.412 1.639 -5.849 1.00 95.94 122 ILE A C 1
ATOM 866 O O . ILE A 1 122 ? 16.522 2.137 -5.628 1.00 95.94 122 ILE A O 1
ATOM 870 N N . SER A 1 123 ? 15.267 0.530 -6.571 1.00 97.62 123 SER A N 1
ATOM 871 C CA . SER A 1 123 ? 16.373 -0.131 -7.257 1.00 97.62 123 SER A CA 1
ATOM 872 C C . SER A 1 123 ? 15.952 -0.751 -8.588 1.00 97.62 123 SER A C 1
ATOM 874 O O . SER A 1 123 ? 14.783 -1.063 -8.812 1.00 97.62 123 SER A O 1
ATOM 876 N N . ILE A 1 124 ? 16.927 -0.916 -9.478 1.00 98.00 124 ILE A N 1
ATOM 877 C CA . ILE A 1 124 ? 16.801 -1.618 -10.753 1.00 98.00 124 ILE A CA 1
ATOM 878 C C . ILE A 1 124 ? 17.584 -2.919 -10.626 1.00 98.00 124 ILE A C 1
ATOM 880 O O . ILE A 1 124 ? 18.808 -2.889 -10.500 1.00 98.00 124 ILE A O 1
ATOM 884 N N . ASN A 1 125 ? 16.887 -4.050 -10.630 1.00 97.81 125 ASN A N 1
ATOM 885 C CA . ASN A 1 125 ? 17.469 -5.348 -10.296 1.00 97.81 125 ASN A CA 1
ATOM 886 C C . ASN A 1 125 ? 17.369 -6.276 -11.500 1.00 97.81 125 ASN A C 1
ATOM 888 O O . ASN A 1 125 ? 16.266 -6.498 -11.986 1.00 97.81 125 ASN A O 1
ATOM 892 N N . ALA A 1 126 ? 18.466 -6.876 -11.948 1.00 97.19 126 ALA A N 1
ATOM 893 C CA . ALA A 1 126 ? 18.390 -7.971 -12.908 1.00 97.19 126 ALA A CA 1
ATOM 894 C C . ALA A 1 126 ? 17.506 -9.085 -12.323 1.00 97.19 126 ALA A C 1
ATOM 896 O O . ALA A 1 126 ? 17.590 -9.387 -11.128 1.00 97.19 126 ALA A O 1
ATOM 897 N N . ALA A 1 127 ? 16.623 -9.668 -13.134 1.00 95.38 127 ALA A N 1
ATOM 898 C CA . ALA A 1 127 ? 15.628 -10.627 -12.652 1.00 95.38 127 ALA A CA 1
ATOM 899 C C . ALA A 1 127 ? 16.264 -11.913 -12.091 1.00 95.38 127 ALA A C 1
ATOM 901 O O . ALA A 1 127 ? 15.684 -12.567 -11.228 1.00 95.38 127 ALA A O 1
ATOM 902 N N . ASP A 1 128 ? 17.468 -12.246 -12.552 1.00 94.19 128 ASP A N 1
ATOM 903 C CA . ASP A 1 128 ? 18.305 -13.352 -12.083 1.00 94.19 128 ASP A CA 1
ATOM 904 C C . ASP A 1 128 ? 19.224 -12.977 -10.900 1.00 94.19 128 ASP A C 1
ATOM 906 O O . ASP A 1 128 ? 19.951 -13.827 -10.385 1.00 94.19 128 ASP A O 1
ATOM 910 N N . GLY A 1 129 ? 19.200 -11.715 -10.460 1.00 92.94 129 GLY A N 1
ATOM 911 C CA . GLY A 1 129 ? 20.041 -11.187 -9.387 1.00 92.94 129 GLY A CA 1
ATOM 912 C C . GLY A 1 129 ? 21.489 -10.882 -9.784 1.00 92.94 129 GLY A C 1
ATOM 913 O O . GLY A 1 129 ? 22.287 -10.561 -8.904 1.00 92.94 129 GLY A O 1
ATOM 914 N N . ALA A 1 130 ? 21.852 -10.955 -11.071 1.00 93.06 130 ALA A N 1
ATOM 915 C CA . ALA A 1 130 ? 23.233 -10.767 -11.527 1.00 93.06 130 ALA A CA 1
ATOM 916 C C . ALA A 1 130 ? 23.748 -9.321 -11.394 1.00 93.06 130 ALA A C 1
ATOM 918 O O . ALA A 1 130 ? 24.957 -9.100 -11.297 1.00 93.06 130 ALA A O 1
ATOM 919 N N . ALA A 1 131 ? 22.846 -8.338 -11.396 1.00 96.38 131 ALA A N 1
ATOM 920 C CA . ALA A 1 131 ? 23.176 -6.925 -11.275 1.00 96.38 131 ALA A CA 1
ATOM 921 C C . ALA A 1 131 ? 22.079 -6.144 -10.540 1.00 96.38 131 ALA A C 1
ATOM 923 O O . ALA A 1 131 ? 20.901 -6.501 -10.582 1.00 96.38 131 ALA A O 1
ATOM 924 N N . LEU A 1 132 ? 22.468 -5.057 -9.876 1.00 96.31 132 LEU A N 1
ATOM 925 C CA . LEU A 1 132 ? 21.573 -4.177 -9.137 1.00 96.31 132 LEU A CA 1
ATOM 926 C C . LEU A 1 132 ? 22.105 -2.744 -9.141 1.00 96.31 132 LEU A C 1
ATOM 928 O O . LEU A 1 132 ? 23.225 -2.491 -8.705 1.00 96.31 132 LEU A O 1
ATOM 932 N N . PHE A 1 133 ? 21.273 -1.793 -9.555 1.00 97.94 133 PHE A N 1
ATOM 933 C CA . PHE A 1 133 ? 21.532 -0.365 -9.396 1.00 97.94 133 PHE A CA 1
ATOM 934 C C . PHE A 1 133 ? 20.588 0.225 -8.351 1.00 97.94 133 PHE A C 1
ATOM 936 O O . PHE A 1 133 ? 19.373 0.054 -8.435 1.00 97.94 133 PHE A O 1
ATOM 943 N N . ARG A 1 134 ? 21.134 0.940 -7.366 1.00 97.88 134 ARG A N 1
ATOM 944 C CA . ARG A 1 134 ? 20.337 1.651 -6.360 1.00 97.88 134 ARG A CA 1
ATOM 945 C C . ARG A 1 134 ? 20.153 3.106 -6.768 1.00 97.88 134 ARG A C 1
ATOM 947 O O . ARG A 1 134 ? 21.127 3.774 -7.107 1.00 97.88 134 ARG A O 1
ATOM 954 N N . ALA A 1 135 ? 18.924 3.606 -6.693 1.00 97.25 135 ALA A N 1
ATOM 955 C CA . ALA A 1 135 ? 18.608 4.962 -7.132 1.00 97.25 135 ALA A CA 1
ATOM 956 C C . ALA A 1 135 ? 19.184 6.058 -6.215 1.00 97.25 135 ALA A C 1
ATOM 958 O O . ALA A 1 135 ? 19.458 7.164 -6.675 1.00 97.25 135 ALA A O 1
ATOM 959 N N . ASP A 1 136 ? 19.455 5.751 -4.941 1.00 94.75 136 ASP A N 1
ATOM 960 C CA . ASP A 1 136 ? 20.144 6.650 -3.996 1.00 94.75 136 ASP A CA 1
ATOM 961 C C . ASP A 1 136 ? 21.537 7.103 -4.486 1.00 94.75 136 ASP A C 1
ATOM 963 O O . ASP A 1 136 ? 22.057 8.134 -4.052 1.00 94.75 136 ASP A O 1
ATOM 967 N N . ARG A 1 137 ? 22.117 6.393 -5.460 1.00 97.00 137 ARG A N 1
ATOM 968 C CA . ARG A 1 137 ? 23.373 6.764 -6.114 1.00 97.00 137 ARG A CA 1
ATOM 969 C C . ARG A 1 137 ? 23.307 8.033 -6.956 1.00 97.00 137 ARG A C 1
ATOM 971 O O . ARG A 1 137 ? 24.364 8.585 -7.235 1.00 97.00 137 ARG A O 1
ATOM 978 N N . TRP A 1 138 ? 22.128 8.533 -7.324 1.00 97.12 138 TRP A N 1
ATOM 979 C CA . TRP A 1 138 ? 21.998 9.828 -8.007 1.00 97.12 138 TRP A CA 1
ATOM 980 C C . TRP A 1 138 ? 22.252 11.039 -7.094 1.00 97.12 138 TRP A C 1
ATOM 982 O O . TRP A 1 138 ? 22.107 12.177 -7.533 1.00 97.12 138 TRP A O 1
ATOM 992 N N . PHE A 1 139 ? 22.671 10.806 -5.842 1.00 91.81 139 PHE A N 1
ATOM 993 C CA . PHE A 1 139 ? 23.092 11.824 -4.872 1.00 91.81 139 PHE A CA 1
ATOM 994 C C . PHE A 1 139 ? 22.021 12.884 -4.572 1.00 91.81 139 PHE A C 1
ATOM 996 O O . PHE A 1 139 ? 22.329 13.994 -4.141 1.00 91.81 139 PHE A O 1
ATOM 1003 N N . THR A 1 140 ? 20.754 12.513 -4.750 1.00 94.62 140 THR A N 1
ATOM 1004 C CA . THR A 1 140 ? 19.579 13.270 -4.317 1.00 94.62 140 THR A CA 1
ATOM 1005 C C . THR A 1 140 ? 18.659 12.357 -3.510 1.00 94.62 140 THR A C 1
ATOM 1007 O O . THR A 1 140 ? 18.614 11.148 -3.734 1.00 94.62 140 THR A O 1
ATOM 1010 N N . ALA A 1 141 ? 17.935 12.919 -2.542 1.00 92.44 141 ALA A N 1
ATOM 1011 C CA . ALA A 1 141 ? 16.996 12.154 -1.720 1.00 92.44 141 ALA A CA 1
ATOM 1012 C C . ALA A 1 141 ? 15.720 11.771 -2.495 1.00 92.44 141 ALA A C 1
ATOM 1014 O O . ALA A 1 141 ? 15.121 10.724 -2.239 1.00 92.44 141 ALA A O 1
ATOM 1015 N N . ALA A 1 142 ? 15.313 12.617 -3.443 1.00 94.94 142 ALA A N 1
ATOM 1016 C CA . ALA A 1 142 ? 14.126 12.439 -4.265 1.00 94.94 142 ALA A CA 1
ATOM 1017 C C . ALA A 1 142 ? 14.317 13.095 -5.639 1.00 94.94 142 ALA A C 1
ATOM 1019 O O . ALA A 1 142 ? 15.090 14.045 -5.774 1.00 94.94 142 ALA A O 1
ATOM 1020 N N . LEU A 1 143 ? 13.580 12.610 -6.636 1.00 95.94 143 LEU A N 1
ATOM 1021 C CA . LEU A 1 143 ? 13.378 13.318 -7.901 1.00 95.94 143 LEU A CA 1
ATOM 1022 C C . LEU A 1 143 ? 12.131 14.189 -7.757 1.00 95.94 143 LEU A C 1
ATOM 1024 O O . LEU A 1 143 ? 11.075 13.664 -7.416 1.00 95.94 143 LEU A O 1
ATOM 1028 N N . GLY A 1 144 ? 12.219 15.498 -7.988 1.00 93.75 144 GLY A N 1
ATOM 1029 C CA . GLY A 1 144 ? 11.042 16.362 -8.071 1.00 93.75 144 GLY A CA 1
ATOM 1030 C C . GLY A 1 144 ? 10.129 15.985 -9.248 1.00 93.75 144 GLY A C 1
ATOM 1031 O O . GLY A 1 144 ? 10.504 15.154 -10.081 1.00 93.75 144 GLY A O 1
ATOM 1032 N N . PRO A 1 145 ? 8.911 16.547 -9.332 1.00 91.06 145 PRO A N 1
ATOM 1033 C CA . PRO A 1 145 ? 8.071 16.394 -10.520 1.00 91.06 145 PRO A CA 1
ATOM 1034 C C . PRO A 1 145 ? 8.844 16.822 -11.777 1.00 91.06 145 PRO A C 1
ATOM 1036 O O . PRO A 1 145 ? 9.383 17.922 -11.795 1.00 91.06 145 PRO A O 1
ATOM 1039 N N . GLY A 1 146 ? 8.927 15.959 -12.795 1.00 89.06 146 GLY A N 1
ATOM 1040 C CA . GLY A 1 146 ? 9.685 16.235 -14.025 1.00 89.06 146 GLY A CA 1
ATOM 1041 C C . GLY A 1 146 ? 11.200 15.996 -13.933 1.00 89.06 146 GLY A C 1
ATOM 1042 O O . GLY A 1 146 ? 11.867 15.967 -14.967 1.00 89.06 146 GLY A O 1
ATOM 1043 N N . ASP A 1 147 ? 11.759 15.765 -12.741 1.00 96.69 147 ASP A N 1
ATOM 1044 C CA . ASP A 1 147 ? 13.166 15.384 -12.595 1.00 96.69 147 ASP A CA 1
ATOM 1045 C C . ASP A 1 147 ? 13.393 13.921 -12.993 1.00 96.69 147 ASP A C 1
ATOM 1047 O O . ASP A 1 147 ? 12.547 13.040 -12.797 1.00 96.69 147 ASP A O 1
ATOM 1051 N N . CYS A 1 148 ? 14.596 13.648 -13.486 1.00 98.31 148 CYS A N 1
ATOM 1052 C CA . CYS A 1 148 ? 15.022 12.322 -13.900 1.00 98.31 148 CYS A CA 1
ATOM 1053 C C . CYS A 1 148 ? 16.328 11.895 -13.233 1.00 98.31 148 CYS A C 1
ATOM 1055 O O . CYS A 1 148 ? 17.204 12.713 -12.947 1.00 98.31 148 CYS A O 1
ATOM 1057 N N . GLY A 1 149 ? 16.475 10.587 -13.039 1.00 98.31 149 GLY A N 1
ATOM 1058 C CA . GLY A 1 149 ? 17.734 9.945 -12.678 1.00 98.31 149 GLY A CA 1
ATOM 1059 C C . GLY A 1 149 ? 18.302 9.209 -13.885 1.00 98.31 149 GLY A C 1
ATOM 1060 O O . GLY A 1 149 ? 17.601 8.380 -14.455 1.00 98.31 149 GLY A O 1
ATOM 1061 N N . GLN A 1 150 ? 19.543 9.476 -14.286 1.00 98.50 150 GLN A N 1
ATOM 1062 C CA . GLN A 1 150 ? 20.181 8.817 -15.429 1.00 98.50 150 GLN A CA 1
ATOM 1063 C C . GLN A 1 150 ? 21.495 8.138 -15.041 1.00 98.50 150 GLN A C 1
ATOM 1065 O O . GLN A 1 150 ? 22.334 8.701 -14.339 1.00 98.50 150 GLN A O 1
ATOM 1070 N N . VAL A 1 151 ? 21.697 6.907 -15.489 1.00 98.50 151 VAL A N 1
ATOM 1071 C CA . VAL A 1 151 ? 22.936 6.161 -15.268 1.00 98.50 151 VAL A CA 1
ATOM 1072 C C . VAL A 1 151 ? 23.469 5.631 -16.589 1.00 98.50 151 VAL A C 1
ATOM 1074 O O . VAL A 1 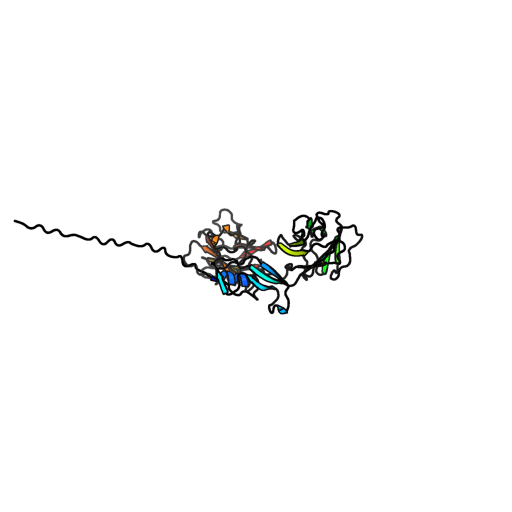151 ? 22.723 5.068 -17.383 1.00 98.50 151 VAL A O 1
ATOM 1077 N N . TRP A 1 152 ? 24.773 5.801 -16.801 1.00 98.19 152 TRP A N 1
ATOM 1078 C CA . TRP A 1 152 ? 25.492 5.246 -17.946 1.00 98.19 152 TRP A CA 1
ATOM 1079 C C . TRP A 1 152 ? 26.405 4.101 -17.522 1.00 98.19 152 TRP A C 1
ATOM 1081 O O . TRP A 1 152 ? 27.112 4.205 -16.514 1.00 98.19 152 TRP A O 1
ATOM 1091 N N . SER A 1 153 ? 26.449 3.045 -18.333 1.00 96.50 153 SER A N 1
ATOM 1092 C CA . SER A 1 153 ? 27.422 1.952 -18.211 1.00 96.50 153 SER A CA 1
ATOM 1093 C C . SER A 1 153 ? 28.773 2.282 -18.860 1.00 96.50 153 SER A C 1
ATOM 1095 O O . SER A 1 153 ? 29.766 1.587 -18.636 1.00 96.50 153 SER A O 1
ATOM 1097 N N . VAL A 1 154 ? 28.828 3.365 -19.644 1.00 95.25 154 VAL A N 1
ATOM 1098 C CA . VAL A 1 154 ? 30.012 3.836 -20.372 1.00 95.25 154 VAL A CA 1
ATOM 1099 C C . VAL A 1 154 ? 30.367 5.282 -19.999 1.00 95.25 154 VAL A C 1
ATOM 1101 O O . VAL A 1 154 ? 29.469 6.067 -19.704 1.00 95.25 154 VAL A O 1
ATOM 1104 N N . PRO A 1 155 ? 31.656 5.679 -20.038 1.00 96.06 155 PRO A N 1
ATOM 1105 C CA . PRO A 1 155 ? 32.085 7.056 -19.771 1.00 96.06 155 PRO A CA 1
ATOM 1106 C C . PRO A 1 155 ? 31.348 8.111 -20.604 1.00 96.06 155 PRO A C 1
ATOM 1108 O O . PRO A 1 155 ? 31.355 8.057 -21.838 1.00 96.06 155 PRO A O 1
ATOM 1111 N N . ARG A 1 156 ? 30.778 9.111 -19.920 1.00 95.94 156 ARG A N 1
ATOM 1112 C CA . ARG A 1 156 ? 30.174 10.312 -20.516 1.00 95.94 156 ARG A CA 1
ATOM 1113 C C . ARG A 1 156 ? 30.607 11.581 -19.788 1.00 95.94 156 ARG A C 1
ATOM 1115 O O . ARG A 1 156 ? 30.948 11.543 -18.610 1.00 95.94 156 ARG A O 1
ATOM 1122 N N . GLY A 1 157 ? 30.608 12.691 -20.526 1.00 95.94 157 GLY A N 1
ATOM 1123 C CA . GLY A 1 157 ? 30.874 14.027 -19.987 1.00 95.94 157 GLY A CA 1
ATOM 1124 C C . GLY A 1 157 ? 29.622 14.745 -19.484 1.00 95.94 157 GLY A C 1
ATOM 1125 O O . GLY A 1 157 ? 29.746 15.575 -18.595 1.00 95.94 157 GLY A O 1
ATOM 1126 N N . ASP A 1 158 ? 28.447 14.379 -20.007 1.00 95.25 158 ASP A N 1
ATOM 1127 C CA . ASP A 1 158 ? 27.154 15.006 -19.721 1.00 95.25 158 ASP A CA 1
ATOM 1128 C C . ASP A 1 158 ? 26.011 13.981 -19.819 1.00 95.25 158 ASP A C 1
ATOM 1130 O O . ASP A 1 158 ? 26.160 12.921 -20.437 1.00 95.25 158 ASP A O 1
ATOM 1134 N N . ALA A 1 159 ? 24.853 14.327 -19.251 1.00 96.38 159 ALA A N 1
ATOM 1135 C CA . ALA A 1 159 ? 23.613 13.577 -19.432 1.00 96.38 159 ALA A CA 1
ATOM 1136 C C . ALA A 1 159 ? 23.073 13.670 -20.873 1.00 96.38 159 ALA A C 1
ATOM 1138 O O . ALA A 1 159 ? 23.160 14.716 -21.523 1.00 96.38 159 ALA A O 1
ATOM 1139 N N . LYS A 1 160 ? 22.420 12.600 -21.346 1.00 95.31 160 LYS A N 1
ATOM 1140 C CA . LYS A 1 160 ? 21.571 12.620 -22.549 1.00 95.31 160 LYS A CA 1
ATOM 1141 C C . LYS A 1 160 ? 20.244 13.271 -22.197 1.00 95.31 160 LYS A C 1
ATOM 1143 O O . LYS A 1 160 ? 19.604 12.869 -21.228 1.00 95.31 160 LYS A O 1
ATOM 1148 N N . GLN A 1 161 ? 19.816 14.231 -23.012 1.00 95.88 161 GLN A N 1
ATOM 1149 C CA . GLN A 1 161 ? 18.464 14.776 -22.931 1.00 95.88 161 GLN A CA 1
ATOM 1150 C C . GLN A 1 161 ? 17.449 13.695 -23.293 1.00 95.88 161 GLN A C 1
ATOM 1152 O O . GLN A 1 161 ? 17.587 13.018 -24.311 1.00 95.88 161 GLN A O 1
ATOM 1157 N N . VAL A 1 162 ? 16.436 13.544 -22.448 1.00 95.75 162 VAL A N 1
ATOM 1158 C CA . VAL A 1 162 ? 15.373 12.554 -22.602 1.00 95.75 162 VAL A CA 1
ATOM 1159 C C . VAL A 1 162 ? 14.042 13.286 -22.533 1.00 95.75 162 VAL A C 1
ATOM 1161 O O . VAL A 1 162 ? 13.851 14.171 -21.701 1.00 95.75 162 VAL A O 1
ATOM 1164 N N . GLU A 1 163 ? 13.129 12.946 -23.440 1.00 92.19 163 GLU A N 1
ATOM 1165 C CA . GLU A 1 163 ? 11.798 13.546 -23.474 1.00 92.19 163 GLU A CA 1
ATOM 1166 C C . GLU A 1 163 ? 11.073 13.337 -22.135 1.00 92.19 163 GLU A C 1
ATOM 1168 O O . GLU A 1 163 ? 11.023 12.226 -21.607 1.00 92.19 163 GLU A O 1
ATOM 1173 N N . GLY A 1 164 ? 10.509 14.417 -21.591 1.00 89.06 164 GLY A N 1
ATOM 1174 C CA . GLY A 1 164 ? 9.832 14.405 -20.293 1.00 89.06 164 GLY A CA 1
ATOM 1175 C C . GLY A 1 164 ? 10.741 14.650 -19.085 1.00 89.06 164 GLY A C 1
ATOM 1176 O O . GLY A 1 164 ? 10.226 14.675 -17.972 1.00 89.06 164 GLY A O 1
ATOM 1177 N N . CYS A 1 165 ? 12.047 14.862 -19.285 1.00 96.56 165 CYS A N 1
ATOM 1178 C CA . CYS A 1 165 ? 12.967 15.279 -18.228 1.00 96.56 165 CYS A CA 1
ATOM 1179 C C . CYS A 1 165 ? 13.188 16.795 -18.250 1.00 96.56 165 CYS A C 1
ATOM 1181 O O . CYS A 1 165 ? 13.706 17.334 -19.228 1.00 96.56 165 CYS A O 1
ATOM 1183 N N . GLU A 1 166 ? 12.840 17.475 -17.160 1.00 94.94 166 GLU A N 1
ATOM 1184 C CA . GLU A 1 166 ? 13.126 18.902 -16.959 1.00 94.94 166 GLU A CA 1
ATOM 1185 C C . GLU A 1 166 ? 14.549 19.116 -16.429 1.00 94.94 166 GLU A C 1
ATOM 1187 O O . GLU A 1 166 ? 15.290 19.958 -16.937 1.00 94.94 166 GLU A O 1
ATOM 1192 N N . SER A 1 167 ? 14.952 18.308 -15.445 1.00 96.06 167 SER A N 1
ATOM 1193 C CA . SER A 1 167 ? 16.321 18.235 -14.927 1.00 96.06 167 SER A CA 1
ATOM 1194 C C . SER A 1 167 ? 16.768 16.781 -14.816 1.00 96.06 167 SER A C 1
ATOM 1196 O O . SER A 1 167 ? 15.953 15.880 -14.624 1.00 96.06 167 SER A O 1
ATOM 1198 N N . ILE A 1 168 ? 18.075 16.534 -14.935 1.00 98.19 168 ILE A N 1
ATOM 1199 C CA . ILE A 1 168 ? 18.632 15.177 -14.900 1.00 98.19 168 ILE A CA 1
ATOM 1200 C C . ILE A 1 168 ? 19.762 15.104 -13.870 1.00 98.19 168 ILE A C 1
ATOM 1202 O O . ILE A 1 168 ? 20.829 15.694 -14.052 1.00 98.19 168 ILE A O 1
ATOM 1206 N N . PHE A 1 169 ? 19.543 14.326 -12.812 1.00 98.25 169 PHE A N 1
ATOM 1207 C CA . PHE A 1 169 ? 20.590 13.859 -11.909 1.00 98.25 169 PHE A CA 1
ATOM 1208 C C . PHE A 1 169 ? 21.248 12.645 -12.545 1.00 98.25 169 PHE A C 1
ATOM 1210 O O . PHE A 1 169 ? 20.570 11.667 -12.853 1.00 98.25 169 PHE A O 1
ATOM 1217 N N . TRP A 1 170 ? 22.557 12.686 -12.774 1.00 98.00 170 TRP A N 1
ATOM 1218 C CA . TRP A 1 170 ? 23.206 11.634 -13.546 1.00 98.00 170 TRP A CA 1
ATOM 1219 C C . TRP A 1 170 ? 24.563 11.221 -13.005 1.00 98.00 170 TRP A C 1
ATOM 1221 O O . TRP A 1 170 ? 25.226 11.955 -12.273 1.00 98.00 170 TRP A O 1
ATOM 1231 N N . LEU A 1 171 ? 24.967 10.012 -13.384 1.00 98.06 171 LEU A N 1
ATOM 1232 C CA . LEU A 1 171 ? 26.300 9.483 -13.136 1.00 98.06 171 LEU A CA 1
ATOM 1233 C C . LEU A 1 171 ? 26.705 8.486 -14.225 1.00 98.06 171 LEU A C 1
ATOM 1235 O O . LEU A 1 171 ? 25.878 7.975 -14.980 1.00 98.06 171 LEU A O 1
ATOM 1239 N N . THR A 1 172 ? 27.990 8.154 -14.262 1.00 98.00 172 THR A N 1
ATOM 1240 C CA . THR A 1 172 ? 28.498 6.963 -14.951 1.00 98.00 172 THR A CA 1
ATOM 1241 C C . THR A 1 172 ? 28.989 5.948 -13.924 1.00 98.00 172 THR A C 1
ATOM 1243 O O . THR A 1 172 ? 29.583 6.321 -12.911 1.00 98.00 172 THR A O 1
ATOM 1246 N N . THR A 1 173 ? 28.798 4.661 -14.201 1.00 96.69 173 THR A N 1
ATOM 1247 C CA . THR A 1 173 ? 29.401 3.573 -13.431 1.00 96.69 173 THR A CA 1
ATOM 1248 C C . THR A 1 173 ? 30.060 2.546 -14.345 1.00 96.69 173 THR A C 1
ATOM 1250 O O . THR A 1 173 ? 29.435 2.011 -15.254 1.00 96.69 173 THR A O 1
ATOM 1253 N N . GLY A 1 174 ? 31.335 2.243 -14.090 1.00 95.31 174 GLY A N 1
ATOM 1254 C CA . GLY A 1 174 ? 32.051 1.148 -14.758 1.00 95.31 174 GLY A CA 1
ATOM 1255 C C . GLY A 1 174 ? 31.845 -0.217 -14.091 1.00 95.31 174 GLY A C 1
ATOM 1256 O O . GLY A 1 174 ? 32.413 -1.206 -14.545 1.00 95.31 174 GLY A O 1
ATOM 1257 N N . ASN A 1 175 ? 31.082 -0.280 -12.994 1.00 95.56 175 ASN A N 1
ATOM 1258 C CA . ASN A 1 175 ? 30.801 -1.526 -12.292 1.00 95.56 175 ASN A CA 1
ATOM 1259 C C . ASN A 1 175 ? 29.691 -2.299 -13.015 1.00 95.56 175 ASN A C 1
ATOM 1261 O O . ASN A 1 175 ? 28.519 -1.945 -12.905 1.00 95.56 175 ASN A O 1
ATOM 1265 N N . SER A 1 176 ? 30.047 -3.380 -13.710 1.00 94.69 176 SER A N 1
ATOM 1266 C CA . SER A 1 176 ? 29.081 -4.199 -14.452 1.00 94.69 176 SER A CA 1
ATOM 1267 C C . SER A 1 176 ? 28.025 -4.873 -13.575 1.00 94.69 176 SER A C 1
ATOM 1269 O O . SER A 1 176 ? 26.948 -5.195 -14.069 1.00 94.69 176 SER A O 1
ATOM 1271 N N . ALA A 1 177 ? 28.275 -5.009 -12.268 1.00 95.38 177 ALA A N 1
ATOM 1272 C CA . ALA A 1 177 ? 27.279 -5.481 -11.306 1.00 95.38 177 ALA A CA 1
ATOM 1273 C C . ALA A 1 177 ? 26.133 -4.480 -11.069 1.00 95.38 177 ALA A C 1
ATOM 1275 O O . ALA A 1 177 ? 25.229 -4.763 -10.292 1.00 95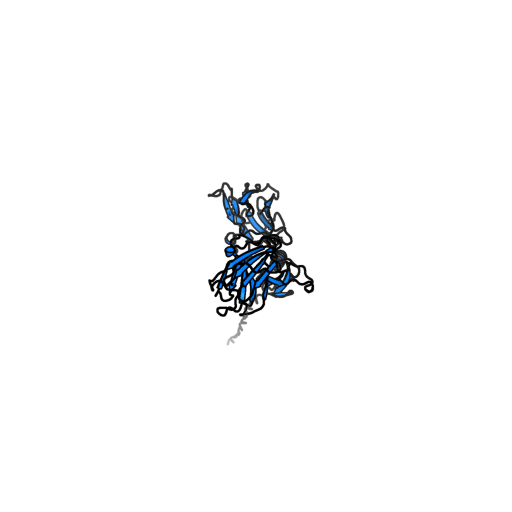.38 177 ALA A O 1
ATOM 1276 N N . GLU A 1 178 ? 26.147 -3.315 -11.718 1.00 96.31 178 GLU A N 1
ATOM 1277 C CA . GLU A 1 178 ? 25.070 -2.325 -11.650 1.00 96.31 178 GLU A CA 1
ATOM 1278 C C . GLU A 1 178 ? 24.332 -2.160 -12.979 1.00 96.31 178 GLU A C 1
ATOM 1280 O O . GLU A 1 178 ? 23.332 -1.457 -13.036 1.00 96.31 178 GLU A O 1
ATOM 1285 N N . HIS A 1 179 ? 24.770 -2.818 -14.055 1.00 96.38 179 HIS A N 1
ATOM 1286 C CA . HIS A 1 179 ? 24.221 -2.639 -15.407 1.00 96.38 179 HIS A CA 1
ATOM 1287 C C . HIS A 1 179 ? 22.993 -3.524 -15.661 1.00 96.38 179 HIS A C 1
ATOM 1289 O O . HIS A 1 179 ? 22.882 -4.165 -16.705 1.00 96.38 179 HIS A O 1
ATOM 1295 N N . ALA A 1 180 ? 22.070 -3.569 -14.696 1.00 96.56 180 ALA A N 1
ATOM 1296 C CA . ALA A 1 180 ? 20.921 -4.478 -14.683 1.00 96.56 180 ALA A CA 1
ATOM 1297 C C . ALA A 1 180 ? 20.016 -4.375 -15.919 1.00 96.56 180 ALA A C 1
ATOM 1299 O O . ALA A 1 180 ? 19.368 -5.348 -16.283 1.00 96.56 180 ALA A O 1
ATOM 1300 N N . TRP A 1 181 ? 19.963 -3.208 -16.561 1.00 97.00 181 TRP A N 1
ATOM 1301 C CA . TRP A 1 181 ? 19.098 -2.961 -17.715 1.00 97.00 181 TRP A CA 1
ATOM 1302 C C . TRP A 1 181 ? 19.680 -3.438 -19.047 1.00 97.00 181 TRP A C 1
ATOM 1304 O O . TRP A 1 181 ? 18.953 -3.542 -20.033 1.00 97.00 181 TRP A O 1
ATOM 1314 N N . THR A 1 182 ? 20.978 -3.731 -19.088 1.00 95.31 182 THR A N 1
ATOM 1315 C CA . THR A 1 182 ? 21.669 -4.190 -20.294 1.00 95.31 182 THR A CA 1
ATOM 1316 C C . THR A 1 182 ? 21.572 -5.708 -20.400 1.00 95.31 182 THR A C 1
ATOM 1318 O O . THR A 1 182 ? 21.623 -6.402 -19.388 1.00 95.31 182 THR A O 1
ATOM 1321 N N . ALA A 1 183 ? 21.507 -6.260 -21.612 1.00 91.62 183 ALA A N 1
ATOM 1322 C CA . ALA A 1 183 ? 21.553 -7.711 -21.827 1.00 91.62 183 ALA A CA 1
ATOM 1323 C C . ALA A 1 183 ? 22.964 -8.317 -21.635 1.00 91.62 183 ALA A C 1
ATOM 1325 O O . ALA A 1 183 ? 23.272 -9.403 -22.136 1.00 91.62 183 ALA A O 1
ATOM 1326 N N . LEU A 1 184 ? 23.858 -7.608 -20.937 1.00 84.38 184 LEU A N 1
ATOM 1327 C CA . LEU A 1 184 ? 25.156 -8.133 -20.533 1.00 84.38 184 LEU A CA 1
ATOM 1328 C C . LEU A 1 184 ? 24.962 -9.291 -19.546 1.00 84.38 184 LEU A C 1
ATOM 1330 O O . LEU A 1 184 ? 23.940 -9.404 -18.879 1.00 84.38 184 LEU A O 1
ATOM 1334 N N . ASN A 1 185 ? 25.958 -10.174 -19.447 1.00 80.81 185 ASN A N 1
ATOM 1335 C CA . ASN A 1 185 ? 25.957 -11.304 -18.506 1.00 80.81 185 ASN A CA 1
ATOM 1336 C C . ASN A 1 185 ? 24.736 -12.245 -18.612 1.00 80.81 185 ASN A C 1
ATOM 1338 O O . ASN A 1 185 ? 24.415 -12.928 -17.646 1.00 80.81 185 ASN A O 1
ATOM 1342 N N . ASN A 1 186 ? 24.102 -12.330 -19.788 1.00 86.25 186 ASN A N 1
ATOM 1343 C CA . ASN A 1 186 ? 22.883 -13.111 -20.045 1.00 86.25 186 ASN A CA 1
ATOM 1344 C C . ASN A 1 186 ? 21.632 -12.625 -19.298 1.00 86.25 186 ASN A C 1
ATOM 1346 O O . ASN A 1 186 ? 20.659 -13.375 -19.209 1.00 86.25 186 ASN A O 1
ATOM 1350 N N . VAL A 1 187 ? 21.623 -11.385 -18.806 1.00 92.00 187 VAL A N 1
ATOM 1351 C CA . VAL A 1 187 ? 20.412 -10.798 -18.234 1.00 92.00 187 VAL A CA 1
ATOM 1352 C C . VAL A 1 187 ? 19.362 -10.684 -19.342 1.00 92.00 187 VAL A C 1
ATOM 1354 O O . VAL A 1 187 ? 19.585 -10.044 -20.366 1.00 92.00 187 VAL A O 1
ATOM 1357 N N . THR A 1 188 ? 18.209 -11.328 -19.161 1.00 95.00 188 THR A N 1
ATOM 1358 C CA . THR A 1 188 ? 17.099 -11.281 -20.133 1.00 95.00 188 THR A CA 1
ATOM 1359 C C . THR A 1 188 ? 16.019 -10.280 -19.742 1.00 95.00 188 THR A C 1
ATOM 1361 O O . THR A 1 188 ? 15.271 -9.802 -20.593 1.00 95.00 188 THR A O 1
ATOM 1364 N N . ALA A 1 189 ? 15.917 -9.978 -18.450 1.00 97.06 189 ALA A N 1
ATOM 1365 C CA . ALA A 1 189 ? 14.939 -9.063 -17.889 1.00 97.06 189 ALA A CA 1
ATOM 1366 C C . ALA A 1 189 ? 15.470 -8.441 -16.597 1.00 97.06 189 ALA A C 1
ATOM 1368 O O . ALA A 1 189 ? 16.333 -9.007 -15.922 1.00 97.06 189 ALA A O 1
ATOM 1369 N N . PHE A 1 190 ? 14.904 -7.303 -16.228 1.00 97.75 190 PHE A N 1
ATOM 1370 C CA . PHE A 1 190 ? 15.173 -6.623 -14.974 1.00 97.75 190 PHE A CA 1
ATOM 1371 C C . PHE A 1 190 ? 13.884 -6.050 -14.390 1.00 97.75 190 PHE A C 1
ATOM 1373 O O . PHE A 1 190 ? 12.879 -5.900 -15.077 1.00 97.75 190 PHE A O 1
ATOM 1380 N N . ASN A 1 191 ? 13.917 -5.732 -13.107 1.00 97.44 191 ASN A N 1
ATOM 1381 C CA . ASN A 1 191 ? 12.778 -5.293 -12.332 1.00 97.44 191 ASN A CA 1
ATOM 1382 C C . ASN A 1 191 ? 13.033 -3.896 -11.771 1.00 97.44 191 ASN A C 1
ATOM 1384 O O . ASN A 1 191 ? 14.084 -3.652 -11.174 1.00 97.44 191 ASN A O 1
ATOM 1388 N N . LEU A 1 192 ? 12.047 -3.010 -11.899 1.00 96.38 192 LEU A N 1
ATOM 1389 C CA . LEU A 1 192 ? 11.949 -1.838 -11.036 1.00 96.38 192 LEU A CA 1
ATOM 1390 C C . LEU A 1 192 ? 11.405 -2.305 -9.690 1.00 96.38 192 LEU A C 1
ATOM 1392 O O . LEU A 1 192 ? 10.319 -2.880 -9.634 1.00 96.38 192 LEU A O 1
ATOM 1396 N N . VAL A 1 193 ? 12.137 -2.051 -8.615 1.00 94.44 193 VAL A N 1
ATOM 1397 C CA . VAL A 1 193 ? 11.762 -2.446 -7.258 1.00 94.44 193 VAL A CA 1
ATOM 1398 C C . VAL A 1 193 ? 11.626 -1.204 -6.394 1.00 94.44 193 VAL A C 1
ATOM 1400 O O . VAL A 1 193 ? 12.472 -0.318 -6.456 1.00 94.44 193 VAL A O 1
ATOM 1403 N N . GLN A 1 194 ? 10.577 -1.146 -5.576 1.00 91.69 194 GLN A N 1
ATOM 1404 C CA . GLN A 1 194 ? 10.389 -0.116 -4.559 1.00 91.69 194 GLN A CA 1
ATOM 1405 C C . GLN A 1 194 ? 10.091 -0.786 -3.219 1.00 91.69 194 GLN A C 1
ATOM 1407 O O . GLN A 1 194 ? 9.105 -1.506 -3.091 1.00 91.69 194 GLN A O 1
ATOM 1412 N N . ASN A 1 195 ? 10.934 -0.542 -2.215 1.00 87.00 195 ASN A N 1
ATOM 1413 C CA . ASN A 1 195 ? 10.797 -1.100 -0.863 1.00 87.00 195 ASN A CA 1
ATOM 1414 C C . ASN A 1 195 ? 10.677 -2.638 -0.852 1.00 87.00 195 ASN A C 1
ATOM 1416 O O . ASN A 1 195 ? 9.965 -3.213 -0.035 1.00 87.00 195 ASN A O 1
ATOM 1420 N N . GLY A 1 196 ? 11.378 -3.305 -1.777 1.00 84.88 196 GLY A N 1
ATOM 1421 C CA . GLY A 1 196 ? 11.362 -4.763 -1.933 1.00 84.88 196 GLY A CA 1
ATOM 1422 C C . GLY A 1 196 ? 10.239 -5.310 -2.820 1.00 84.88 196 GLY A C 1
ATOM 1423 O O . GLY A 1 196 ? 10.273 -6.488 -3.163 1.00 84.88 196 GLY A O 1
ATOM 1424 N N . GLU A 1 197 ? 9.288 -4.477 -3.245 1.00 83.38 197 GLU A N 1
ATOM 1425 C CA . GLU A 1 197 ? 8.186 -4.876 -4.121 1.00 83.38 197 GLU A CA 1
ATOM 1426 C C . GLU A 1 197 ? 8.515 -4.593 -5.593 1.00 83.38 197 GLU A C 1
ATOM 1428 O O . GLU A 1 197 ? 8.952 -3.494 -5.942 1.00 83.38 197 GLU A O 1
ATOM 1433 N N . VAL A 1 198 ? 8.299 -5.575 -6.471 1.00 89.69 198 VAL A N 1
ATOM 1434 C CA . VAL A 1 198 ? 8.481 -5.407 -7.920 1.00 89.69 198 VAL A CA 1
ATOM 1435 C C . VAL A 1 198 ? 7.342 -4.547 -8.477 1.00 89.69 198 VAL A C 1
ATOM 1437 O O . VAL A 1 198 ? 6.184 -4.948 -8.451 1.00 89.69 198 VAL A O 1
ATOM 1440 N N . ARG A 1 199 ? 7.680 -3.366 -9.001 1.00 88.88 199 ARG A N 1
ATOM 1441 C CA . ARG A 1 199 ? 6.746 -2.397 -9.603 1.00 88.88 199 ARG A CA 1
ATOM 1442 C C . ARG A 1 199 ? 6.572 -2.582 -11.108 1.00 88.88 199 ARG A C 1
ATOM 1444 O O . ARG A 1 199 ? 5.518 -2.255 -11.642 1.00 88.88 199 ARG A O 1
ATOM 1451 N N . ALA A 1 200 ? 7.598 -3.095 -11.782 1.00 90.94 200 ALA A N 1
ATOM 1452 C CA . ALA A 1 200 ? 7.554 -3.488 -13.187 1.00 90.94 200 ALA A CA 1
ATOM 1453 C C . ALA A 1 200 ? 8.649 -4.513 -13.488 1.00 90.94 200 ALA A C 1
ATOM 1455 O O . ALA A 1 200 ? 9.693 -4.506 -12.834 1.00 90.94 200 ALA A O 1
ATOM 1456 N N . SER A 1 201 ? 8.417 -5.345 -14.504 1.00 94.56 201 SER A N 1
ATOM 1457 C CA . SER A 1 201 ? 9.421 -6.227 -15.099 1.00 94.56 201 SER A CA 1
ATOM 1458 C C . SER A 1 201 ? 9.599 -5.853 -16.567 1.00 94.56 201 SER A C 1
ATOM 1460 O O . SER A 1 201 ? 8.623 -5.752 -17.309 1.00 94.56 201 SER A O 1
ATOM 1462 N N . CYS A 1 202 ? 10.840 -5.608 -16.968 1.00 95.94 202 CYS A N 1
ATOM 1463 C CA . CYS A 1 202 ? 11.216 -5.028 -18.248 1.00 95.94 202 CYS A CA 1
ATOM 1464 C C . CYS A 1 202 ? 12.218 -5.954 -18.955 1.00 95.94 202 CYS A C 1
ATOM 1466 O O . CYS A 1 202 ? 13.086 -6.524 -18.289 1.00 95.94 202 CYS A O 1
ATOM 1468 N N . PRO A 1 203 ? 12.160 -6.109 -20.289 1.00 96.94 203 PRO A N 1
ATOM 1469 C CA . PRO A 1 203 ? 13.192 -6.840 -21.018 1.00 96.94 203 PRO A CA 1
ATOM 1470 C C . PRO A 1 203 ? 14.525 -6.092 -20.934 1.00 96.94 203 PRO A C 1
ATOM 1472 O O . PRO A 1 203 ? 14.555 -4.867 -21.052 1.00 96.94 203 PRO A O 1
ATOM 1475 N N . ALA A 1 204 ? 15.629 -6.814 -20.765 1.00 96.56 204 ALA A N 1
ATOM 1476 C CA . ALA A 1 204 ? 16.956 -6.211 -20.833 1.00 96.56 204 ALA A CA 1
ATOM 1477 C C . ALA A 1 204 ? 17.274 -5.778 -22.270 1.00 96.56 204 ALA A C 1
ATOM 1479 O O . ALA A 1 204 ? 16.867 -6.448 -23.218 1.00 96.56 204 ALA A O 1
ATOM 1480 N N . ALA A 1 205 ? 17.994 -4.669 -22.435 1.00 97.44 205 ALA A N 1
ATOM 1481 C CA . ALA A 1 205 ? 18.315 -4.099 -23.738 1.00 97.44 205 ALA A CA 1
ATOM 1482 C C . ALA A 1 205 ? 19.459 -4.870 -24.427 1.00 97.44 205 ALA A C 1
ATOM 1484 O O . ALA A 1 205 ? 20.585 -4.878 -23.913 1.00 97.44 205 ALA A O 1
ATOM 1485 N N . PRO A 1 206 ? 19.221 -5.504 -25.592 1.00 95.00 206 PRO A N 1
ATOM 1486 C CA . PRO A 1 206 ? 20.289 -6.079 -26.408 1.00 95.00 206 PRO A CA 1
ATOM 1487 C C . PRO A 1 206 ? 21.256 -5.010 -26.924 1.00 95.00 206 PRO A C 1
ATOM 1489 O O . PRO A 1 206 ? 20.886 -3.846 -27.058 1.00 95.00 206 PRO A O 1
ATOM 1492 N N . ALA A 1 207 ? 22.471 -5.411 -27.297 1.00 91.69 207 ALA A N 1
ATOM 1493 C CA . ALA A 1 207 ? 23.449 -4.495 -27.886 1.00 91.69 207 ALA A CA 1
ATOM 1494 C C . ALA A 1 207 ? 22.909 -3.799 -29.151 1.00 91.69 207 ALA A C 1
ATOM 1496 O O . ALA A 1 207 ? 22.345 -4.455 -30.029 1.00 91.69 207 ALA A O 1
ATOM 1497 N N . ASN A 1 208 ? 23.170 -2.497 -29.278 1.00 89.62 208 ASN A N 1
ATOM 1498 C CA . ASN A 1 208 ? 22.730 -1.619 -30.368 1.00 89.62 208 ASN A CA 1
ATOM 1499 C C . ASN A 1 208 ? 21.201 -1.526 -30.531 1.00 89.62 208 ASN A C 1
ATOM 1501 O O . ASN A 1 208 ? 20.706 -1.394 -31.652 1.00 89.62 208 ASN A O 1
ATOM 1505 N N . THR A 1 209 ? 20.449 -1.631 -29.435 1.00 89.94 209 THR A N 1
ATOM 1506 C CA . THR A 1 209 ? 18.991 -1.452 -29.464 1.00 89.94 209 THR A CA 1
ATOM 1507 C C . THR A 1 209 ? 18.646 0.030 -29.386 1.00 89.94 209 THR A C 1
ATOM 1509 O O . THR A 1 209 ? 19.253 0.769 -28.616 1.00 89.94 209 THR A O 1
ATOM 1512 N N . GLU A 1 210 ? 17.662 0.462 -30.176 1.00 91.75 210 GLU A N 1
ATOM 1513 C CA . GLU A 1 210 ? 17.042 1.780 -30.003 1.00 91.75 210 GLU A CA 1
ATOM 1514 C C . GLU A 1 210 ? 16.450 1.910 -28.588 1.00 91.75 210 GLU A C 1
ATOM 1516 O O . GLU A 1 210 ? 16.046 0.895 -28.016 1.00 91.75 210 GLU A O 1
ATOM 1521 N N . PRO A 1 211 ? 16.342 3.123 -28.017 1.00 93.69 211 PRO A N 1
ATOM 1522 C CA . PRO A 1 211 ? 15.812 3.299 -26.671 1.00 93.69 211 PRO A CA 1
ATOM 1523 C C . PRO A 1 211 ? 14.467 2.588 -26.459 1.00 93.69 211 PRO A C 1
ATOM 1525 O O . PRO A 1 211 ? 13.469 2.862 -27.128 1.00 93.69 211 PRO A O 1
ATOM 1528 N N . LEU A 1 212 ? 14.454 1.667 -25.500 1.00 96.62 212 LEU A N 1
ATOM 1529 C CA . LEU A 1 212 ? 13.281 0.961 -25.014 1.00 96.62 212 LEU A CA 1
ATOM 1530 C C . LEU A 1 212 ? 12.578 1.796 -23.945 1.00 96.62 212 LEU A C 1
ATOM 1532 O O . LEU A 1 212 ? 13.190 2.614 -23.256 1.00 96.62 212 LEU A O 1
ATOM 1536 N N . ARG A 1 213 ? 11.276 1.551 -23.785 1.00 95.62 213 ARG A N 1
ATOM 1537 C CA . ARG A 1 213 ? 10.446 2.174 -22.754 1.00 95.62 213 ARG A CA 1
ATOM 1538 C C . ARG A 1 213 ? 9.722 1.102 -21.955 1.00 95.62 213 ARG A C 1
ATOM 1540 O O . ARG A 1 213 ? 9.047 0.251 -22.527 1.00 95.62 213 ARG A O 1
ATOM 1547 N N . CYS A 1 214 ? 9.850 1.170 -20.637 1.00 94.50 214 CYS A N 1
ATOM 1548 C CA . CYS A 1 214 ? 9.126 0.327 -19.695 1.00 94.50 214 CYS A CA 1
ATOM 1549 C C . CYS A 1 214 ? 8.449 1.216 -18.656 1.00 94.50 214 CYS A C 1
ATOM 1551 O O . CYS A 1 214 ? 9.065 2.134 -18.122 1.00 94.50 214 CYS A O 1
ATOM 1553 N N . GLU A 1 215 ? 7.176 0.972 -18.384 1.00 92.38 215 GLU A N 1
ATOM 1554 C CA . GLU A 1 215 ? 6.349 1.842 -17.556 1.00 92.38 215 GLU A CA 1
ATOM 1555 C C . GLU A 1 215 ? 5.899 1.118 -16.294 1.00 92.38 215 GLU A C 1
ATOM 1557 O O . GLU A 1 215 ? 5.624 -0.081 -16.310 1.00 92.38 215 GLU A O 1
ATOM 1562 N N . ALA A 1 216 ? 5.837 1.854 -15.188 1.00 89.06 216 ALA A N 1
ATOM 1563 C CA . ALA A 1 216 ? 5.478 1.304 -13.895 1.00 89.06 216 ALA A CA 1
ATOM 1564 C C . ALA A 1 216 ? 4.516 2.227 -13.157 1.00 89.06 216 ALA A C 1
ATOM 1566 O O . ALA A 1 216 ? 4.650 3.457 -13.164 1.00 89.06 216 ALA A O 1
ATOM 1567 N N . TYR A 1 217 ? 3.569 1.620 -12.448 1.00 85.75 217 TYR A N 1
ATOM 1568 C CA . TYR A 1 217 ? 2.877 2.323 -11.383 1.00 85.75 217 TYR A CA 1
ATOM 1569 C C . TYR A 1 217 ? 3.771 2.342 -10.147 1.00 85.75 217 TYR A C 1
ATOM 1571 O O . TYR A 1 217 ? 4.161 1.299 -9.626 1.00 85.75 217 TYR A O 1
ATOM 1579 N N . VAL A 1 218 ? 4.068 3.544 -9.672 1.00 81.69 218 VAL A N 1
ATOM 1580 C CA . VAL A 1 218 ? 4.685 3.773 -8.371 1.00 81.69 218 VAL A CA 1
ATOM 1581 C C . VAL A 1 218 ? 3.694 4.622 -7.580 1.00 81.69 218 VAL A C 1
ATOM 1583 O O . VAL A 1 218 ? 3.327 5.692 -8.077 1.00 81.69 218 VAL A O 1
ATOM 1586 N N . PRO A 1 219 ? 3.215 4.165 -6.406 1.00 72.56 219 PRO A N 1
ATOM 1587 C CA . PRO A 1 219 ? 2.299 4.947 -5.588 1.00 72.56 219 PRO A CA 1
ATOM 1588 C C . PRO A 1 219 ? 2.901 6.324 -5.313 1.00 72.56 219 PRO A C 1
ATOM 1590 O O . PRO A 1 219 ? 4.033 6.430 -4.835 1.00 72.56 219 PRO A O 1
ATOM 1593 N N . ALA A 1 220 ? 2.159 7.376 -5.650 1.00 61.69 220 ALA A N 1
ATOM 1594 C CA . ALA A 1 220 ? 2.552 8.727 -5.285 1.00 61.69 220 ALA A CA 1
ATOM 1595 C C . ALA A 1 220 ? 2.150 9.003 -3.822 1.00 61.69 220 ALA A C 1
ATOM 1597 O O . ALA A 1 220 ? 1.162 8.429 -3.357 1.00 61.69 220 ALA A O 1
ATOM 1598 N N . PRO A 1 221 ? 2.864 9.889 -3.103 1.00 56.09 221 PRO A N 1
ATOM 1599 C CA . PRO A 1 221 ? 2.573 10.196 -1.698 1.00 56.09 221 PRO A CA 1
ATOM 1600 C C . PRO A 1 221 ? 1.153 10.733 -1.440 1.00 56.09 221 PRO A C 1
ATOM 1602 O O . PRO A 1 221 ? 0.665 10.661 -0.318 1.00 56.09 221 PRO A O 1
ATOM 1605 N N . ASP A 1 222 ? 0.500 11.296 -2.460 1.00 51.47 222 ASP A N 1
ATOM 1606 C CA . ASP A 1 222 ? -0.807 11.957 -2.389 1.00 51.47 222 ASP A CA 1
ATOM 1607 C C . ASP A 1 222 ? -2.004 11.019 -2.630 1.00 51.47 222 ASP A C 1
ATOM 1609 O O . ASP A 1 222 ? -3.142 11.376 -2.325 1.00 51.47 222 ASP A O 1
ATOM 1613 N N . GLN A 1 223 ? -1.771 9.799 -3.118 1.00 55.22 223 GLN A N 1
ATOM 1614 C CA . GLN A 1 223 ? -2.802 8.769 -3.255 1.00 55.22 223 GLN A CA 1
ATOM 1615 C C . GLN A 1 223 ? -2.915 7.963 -1.967 1.00 55.22 223 GLN A C 1
ATOM 1617 O O . GLN A 1 223 ? -2.676 6.755 -1.954 1.00 55.22 223 GLN A O 1
ATOM 1622 N N . ALA A 1 224 ? -3.237 8.650 -0.872 1.00 59.03 224 ALA A N 1
ATOM 1623 C CA . ALA A 1 224 ? -3.368 8.019 0.427 1.00 59.03 224 ALA A CA 1
ATOM 1624 C C . ALA A 1 224 ? -4.551 7.034 0.412 1.00 59.03 224 ALA A C 1
ATOM 1626 O O . ALA A 1 224 ? -5.691 7.385 0.711 1.00 59.03 224 ALA A O 1
ATOM 1627 N N . GLU A 1 225 ? -4.246 5.767 0.122 1.00 80.19 225 GLU A N 1
ATOM 1628 C CA . GLU A 1 225 ? -5.083 4.613 0.464 1.00 80.19 225 GLU A CA 1
ATOM 1629 C C . GLU A 1 225 ? -5.164 4.434 1.992 1.00 80.19 225 GLU A C 1
ATOM 1631 O O . GLU A 1 225 ? -5.729 3.455 2.449 1.00 80.19 225 GLU A O 1
ATOM 1636 N N . GLU A 1 226 ? -4.607 5.347 2.791 1.00 87.94 226 GLU A N 1
ATOM 1637 C CA . GLU A 1 226 ? -4.562 5.310 4.247 1.00 87.94 226 GLU A CA 1
ATOM 1638 C C . GLU A 1 226 ? -5.274 6.527 4.848 1.00 87.94 226 GLU A C 1
ATOM 1640 O O . GLU A 1 226 ? -5.087 7.664 4.407 1.00 87.94 226 GLU A O 1
ATOM 1645 N N . ALA A 1 227 ? -6.059 6.298 5.895 1.00 91.00 227 ALA A N 1
ATOM 1646 C CA . ALA A 1 227 ? -6.735 7.341 6.640 1.00 91.00 227 ALA A CA 1
ATOM 1647 C C . ALA A 1 227 ? -5.703 8.251 7.338 1.00 91.00 227 ALA A C 1
ATOM 1649 O O . ALA A 1 227 ? -4.766 7.756 7.974 1.00 91.00 227 ALA A O 1
ATOM 1650 N N . PRO A 1 228 ? -5.874 9.585 7.299 1.00 89.62 228 PRO A N 1
ATOM 1651 C CA . PRO A 1 228 ? -4.946 10.527 7.928 1.00 89.62 228 PRO A CA 1
ATOM 1652 C C . PRO A 1 228 ? -5.127 10.627 9.454 1.00 89.62 228 PRO A C 1
ATOM 1654 O O . PRO A 1 228 ? -4.598 11.537 10.091 1.00 89.62 228 PRO A O 1
ATOM 1657 N N . PHE A 1 229 ? -5.908 9.728 10.051 1.00 92.81 229 PHE A N 1
ATOM 1658 C CA . PHE A 1 229 ? -6.269 9.740 11.459 1.00 92.81 229 PHE A CA 1
ATOM 1659 C C . PHE A 1 229 ? -6.386 8.322 12.014 1.00 92.81 229 PHE A C 1
ATOM 1661 O O . PHE A 1 229 ? -6.623 7.364 11.279 1.00 92.81 229 PHE A O 1
ATOM 1668 N N . VAL A 1 230 ? -6.312 8.220 13.337 1.00 94.88 230 VAL A N 1
ATOM 1669 C CA . VAL A 1 230 ? -6.736 7.047 14.103 1.00 94.88 230 VAL A CA 1
ATOM 1670 C C . VAL A 1 230 ? -8.034 7.395 14.829 1.00 94.88 230 VAL A C 1
ATOM 1672 O O . VAL A 1 230 ? -8.163 8.481 15.400 1.00 94.88 230 VAL A O 1
ATOM 1675 N N . TYR A 1 231 ? -9.016 6.493 14.781 1.00 97.06 231 TYR A N 1
ATOM 1676 C CA . TYR A 1 231 ? -10.354 6.716 15.329 1.00 97.06 231 TYR A CA 1
ATOM 1677 C C . TYR A 1 231 ? -10.622 5.765 16.496 1.00 97.06 231 TYR A C 1
ATOM 1679 O O . TYR A 1 231 ? -10.782 4.556 16.313 1.00 97.06 231 TYR A O 1
ATOM 1687 N N . PHE A 1 232 ? -10.704 6.326 17.702 1.00 97.75 232 PHE A N 1
ATOM 1688 C CA . PHE A 1 232 ? -11.022 5.591 18.921 1.00 97.75 232 PHE A CA 1
ATOM 1689 C C . PHE A 1 232 ? -12.446 5.877 19.381 1.00 97.75 232 PHE A C 1
ATOM 1691 O O . PHE A 1 232 ? -12.817 7.031 19.590 1.00 97.75 232 PHE A O 1
ATOM 1698 N N . ALA A 1 233 ? -13.219 4.827 19.637 1.00 97.88 233 ALA A N 1
ATOM 1699 C CA . ALA A 1 233 ? -14.528 4.920 20.270 1.00 97.88 233 ALA A CA 1
ATOM 1700 C C . ALA A 1 233 ? -14.574 3.989 21.480 1.00 97.88 233 ALA A C 1
ATOM 1702 O O . ALA A 1 233 ? -14.278 2.803 21.364 1.00 97.88 233 ALA A O 1
ATOM 1703 N N . TYR A 1 234 ? -14.925 4.507 22.654 1.00 97.81 234 TYR A N 1
ATOM 1704 C CA . TYR A 1 234 ? -14.817 3.736 23.891 1.00 97.81 234 TYR A CA 1
ATOM 1705 C C . TYR A 1 234 ? -15.842 4.128 24.952 1.00 97.81 234 TYR A C 1
ATOM 1707 O O . TYR A 1 234 ? -16.339 5.248 24.999 1.00 97.81 234 TYR A O 1
ATOM 1715 N N . THR A 1 235 ? -16.166 3.171 25.812 1.00 97.12 235 THR A N 1
ATOM 1716 C CA . THR A 1 235 ? -16.971 3.306 27.032 1.00 97.12 235 THR A CA 1
ATOM 1717 C C . THR A 1 235 ? -16.116 2.875 28.227 1.00 97.12 235 THR A C 1
ATOM 1719 O O . THR A 1 235 ? -14.913 2.653 28.089 1.00 97.12 235 THR A O 1
ATOM 1722 N N . GLU A 1 236 ? -16.708 2.737 29.412 1.00 95.19 236 GLU A N 1
ATOM 1723 C CA . GLU A 1 236 ? -16.003 2.174 30.573 1.00 95.19 236 GLU A CA 1
ATOM 1724 C C . GLU A 1 236 ? -15.621 0.694 30.366 1.00 95.19 236 GLU A C 1
ATOM 1726 O O . GLU A 1 236 ? -14.594 0.247 30.879 1.00 95.19 236 GLU A O 1
ATOM 1731 N N . ASP A 1 237 ? -16.392 -0.046 29.561 1.00 95.38 237 ASP A N 1
ATOM 1732 C CA . ASP A 1 237 ? -16.249 -1.499 29.407 1.00 95.38 237 ASP A CA 1
ATOM 1733 C C . ASP A 1 237 ? -15.567 -1.928 28.104 1.00 95.38 237 ASP A C 1
ATOM 1735 O O . ASP A 1 237 ? -15.025 -3.030 28.015 1.00 95.38 237 ASP A O 1
ATOM 1739 N N . VAL A 1 238 ? -15.597 -1.077 27.082 1.00 96.50 238 VAL A N 1
ATOM 1740 C CA . VAL A 1 238 ? -15.180 -1.420 25.719 1.00 96.50 238 VAL A CA 1
ATOM 1741 C C . VAL A 1 238 ? -14.351 -0.293 25.122 1.00 96.50 238 VAL A C 1
ATOM 1743 O O . VAL A 1 238 ? -14.739 0.866 25.220 1.00 96.50 238 VAL A O 1
ATOM 1746 N N . PHE A 1 239 ? -13.267 -0.636 24.435 1.00 97.25 239 PHE A N 1
ATOM 1747 C CA . PHE A 1 239 ? -12.455 0.277 23.645 1.00 97.25 239 PHE A CA 1
ATOM 1748 C C . PHE A 1 239 ? -12.295 -0.252 22.223 1.00 97.25 239 PHE A C 1
ATOM 1750 O O . PHE A 1 239 ? -11.907 -1.399 22.027 1.00 97.25 239 PHE A O 1
ATOM 1757 N N . VAL A 1 240 ? -12.600 0.577 21.232 1.00 97.19 240 VAL A N 1
ATOM 1758 C CA . VAL A 1 240 ? -12.569 0.210 19.818 1.00 97.19 240 VAL A CA 1
ATOM 1759 C C . VAL A 1 240 ? -11.631 1.140 19.068 1.00 97.19 240 VAL A C 1
ATOM 1761 O O . VAL A 1 240 ? -11.753 2.361 19.173 1.00 97.19 240 VAL A O 1
ATOM 1764 N N . VAL A 1 241 ? -10.745 0.552 18.268 1.00 96.94 241 VAL A N 1
ATOM 1765 C CA . VAL A 1 241 ? -10.080 1.240 17.155 1.00 96.94 241 VAL A CA 1
ATOM 1766 C C . VAL A 1 241 ? -10.811 0.821 15.896 1.00 96.94 241 VAL A C 1
ATOM 1768 O O . VAL A 1 241 ? -10.852 -0.373 15.607 1.00 96.94 241 VAL A O 1
ATOM 1771 N N . ALA A 1 242 ? -11.436 1.753 15.188 1.00 96.69 242 ALA A N 1
ATOM 1772 C CA . ALA A 1 242 ? -12.268 1.419 14.037 1.00 96.69 242 ALA A CA 1
ATOM 1773 C C . ALA A 1 242 ? -11.874 2.223 12.821 1.00 96.69 242 ALA A C 1
ATOM 1775 O O . ALA A 1 242 ? -11.503 3.380 12.949 1.00 96.69 242 ALA A O 1
ATOM 1776 N N . ASN A 1 243 ? -12.078 1.650 11.645 1.00 97.06 243 ASN A N 1
ATOM 1777 C CA . ASN A 1 243 ? -11.992 2.381 10.401 1.00 97.06 243 ASN A CA 1
ATOM 1778 C C . ASN A 1 243 ? -13.387 2.822 9.926 1.00 97.06 243 ASN A C 1
ATOM 1780 O O . ASN A 1 243 ? -14.113 2.017 9.346 1.00 97.06 243 ASN A O 1
ATOM 1784 N N . PRO A 1 244 ? -13.786 4.089 10.140 1.00 96.44 244 PRO A N 1
ATOM 1785 C CA . PRO A 1 244 ? -15.078 4.591 9.681 1.00 96.44 244 PRO A CA 1
ATOM 1786 C C . PRO A 1 244 ? -15.056 5.071 8.221 1.00 96.44 244 PRO A C 1
ATOM 1788 O O . PRO A 1 244 ? -16.061 5.601 7.750 1.00 96.44 244 PRO A O 1
ATOM 1791 N N . THR A 1 245 ? -13.913 4.991 7.530 1.00 95.81 245 THR A N 1
ATOM 1792 C CA . THR A 1 245 ? -13.808 5.445 6.136 1.00 95.81 245 THR A CA 1
ATOM 1793 C C . THR A 1 245 ? -14.533 4.482 5.199 1.00 95.81 245 THR A C 1
ATOM 1795 O O . THR A 1 245 ? -14.835 3.351 5.576 1.00 95.81 245 THR A O 1
ATOM 1798 N N . ALA A 1 246 ? -14.831 4.937 3.982 1.00 93.50 246 ALA A N 1
ATOM 1799 C CA . ALA A 1 246 ? -15.479 4.110 2.966 1.00 93.50 246 ALA A CA 1
ATOM 1800 C C . ALA A 1 246 ? -14.470 3.385 2.060 1.00 93.50 246 ALA A C 1
ATOM 1802 O O . ALA A 1 246 ? -14.794 2.353 1.478 1.00 93.50 246 ALA A O 1
ATOM 1803 N N . ASP A 1 247 ? -13.264 3.934 1.917 1.00 90.44 247 ASP A N 1
ATOM 1804 C CA . ASP A 1 247 ? -12.336 3.582 0.844 1.00 90.44 247 ASP A CA 1
ATOM 1805 C C . ASP A 1 247 ? -10.854 3.711 1.225 1.00 90.44 247 ASP A C 1
ATOM 1807 O O . ASP A 1 247 ? -10.003 3.590 0.347 1.00 90.44 247 ASP A O 1
ATOM 1811 N N . GLN A 1 248 ? -10.525 3.907 2.505 1.00 93.38 248 GLN A N 1
ATOM 1812 C CA . GLN A 1 248 ? -9.144 3.984 2.987 1.00 93.38 248 GLN A CA 1
ATOM 1813 C C . GLN A 1 248 ? -8.862 2.861 3.989 1.00 93.38 248 GLN A C 1
ATOM 1815 O O . GLN A 1 248 ? -9.751 2.391 4.688 1.00 93.38 248 GLN A O 1
ATOM 1820 N N . TRP A 1 249 ? -7.615 2.424 4.083 1.00 93.50 249 TRP A N 1
ATOM 1821 C CA . TRP A 1 249 ? -7.089 1.613 5.173 1.00 93.50 249 TRP A CA 1
ATOM 1822 C C . TRP A 1 249 ? -6.919 2.469 6.425 1.00 93.50 249 TRP A C 1
ATOM 1824 O O . TRP A 1 249 ? -6.478 3.610 6.336 1.00 93.50 249 TRP A O 1
ATOM 1834 N N . MET A 1 250 ? -7.169 1.917 7.609 1.00 93.81 250 MET A N 1
ATOM 1835 C CA . MET A 1 250 ? -6.681 2.507 8.855 1.00 93.81 250 MET A CA 1
ATOM 1836 C C . MET A 1 250 ? -5.436 1.749 9.318 1.00 93.81 250 MET A C 1
ATOM 1838 O O . MET A 1 250 ? -5.571 0.652 9.864 1.00 93.81 250 MET A O 1
ATOM 1842 N N . PRO A 1 251 ? -4.230 2.283 9.089 1.00 90.50 251 PRO A N 1
ATOM 1843 C CA . PRO A 1 251 ? -3.001 1.627 9.510 1.00 90.50 251 PRO A CA 1
ATOM 1844 C C . PRO A 1 251 ? -2.853 1.639 11.033 1.00 90.50 251 PRO A C 1
ATOM 1846 O O . PRO A 1 251 ? -3.073 2.659 11.680 1.00 90.50 251 PRO A O 1
ATOM 1849 N N . LEU A 1 252 ? -2.455 0.488 11.578 1.00 91.25 252 LEU A N 1
ATOM 1850 C CA . LEU A 1 252 ? -2.247 0.236 13.005 1.00 91.25 252 LEU A CA 1
ATOM 1851 C C . LEU A 1 252 ? -0.848 -0.288 13.352 1.00 91.25 252 LEU A C 1
ATOM 1853 O O . LEU A 1 252 ? -0.484 -0.272 14.526 1.00 91.25 252 LEU A O 1
ATOM 1857 N N . ARG A 1 253 ? -0.048 -0.745 12.372 1.00 88.38 253 ARG A N 1
ATOM 1858 C CA . ARG A 1 253 ? 1.297 -1.331 12.607 1.00 88.38 253 ARG A CA 1
ATOM 1859 C C . ARG A 1 253 ? 2.192 -0.456 13.482 1.00 88.38 253 ARG A C 1
ATOM 1861 O O . ARG A 1 253 ? 2.928 -0.970 14.315 1.00 88.38 253 ARG A O 1
ATOM 1868 N N . GLU A 1 254 ? 2.105 0.852 13.286 1.00 84.81 254 GLU A N 1
ATOM 1869 C CA . GLU A 1 254 ? 2.918 1.854 13.978 1.00 84.81 254 GLU A CA 1
ATOM 1870 C C . GLU A 1 254 ? 2.105 2.623 15.039 1.00 84.81 254 GLU A C 1
ATOM 1872 O O . GLU A 1 254 ? 2.600 3.549 15.673 1.00 84.81 254 GLU A O 1
ATOM 1877 N N . THR A 1 255 ? 0.847 2.235 15.267 1.00 89.06 255 THR A N 1
ATOM 1878 C CA . THR A 1 255 ? -0.041 2.870 16.244 1.00 89.06 255 THR A CA 1
ATOM 1879 C C . THR A 1 255 ? 0.243 2.326 17.638 1.00 89.06 255 THR A C 1
ATOM 1881 O O . THR A 1 255 ? -0.229 1.253 18.026 1.00 89.06 255 THR A O 1
ATOM 1884 N N . VAL A 1 256 ? 0.996 3.100 18.416 1.00 91.00 256 VAL A N 1
ATOM 1885 C CA . VAL A 1 256 ? 1.316 2.791 19.812 1.00 91.00 256 VAL A CA 1
ATOM 1886 C C . VAL A 1 256 ? 0.560 3.737 20.735 1.00 91.00 256 VAL A C 1
ATOM 1888 O O . VAL A 1 256 ? 0.754 4.951 20.684 1.00 91.00 256 VAL A O 1
ATOM 1891 N N . VAL A 1 257 ? -0.275 3.180 21.614 1.00 92.81 257 VAL A N 1
ATOM 1892 C CA . VAL A 1 257 ? -0.905 3.954 22.694 1.00 92.81 257 VAL A CA 1
ATOM 1893 C C . VAL A 1 257 ? -0.119 3.804 23.986 1.00 92.81 257 VAL A C 1
ATOM 1895 O O . VAL A 1 257 ? 0.306 2.709 24.346 1.00 92.81 257 VAL A O 1
ATOM 1898 N N . PHE A 1 258 ? 0.073 4.901 24.704 1.00 92.38 258 PHE A N 1
ATOM 1899 C CA . PHE A 1 258 ? 0.810 4.911 25.961 1.00 92.38 258 PHE A CA 1
ATOM 1900 C C . PHE A 1 258 ? -0.154 4.721 27.124 1.00 92.38 258 PHE A C 1
ATOM 1902 O O . PHE A 1 258 ? -1.065 5.521 27.353 1.00 92.38 258 PHE A O 1
ATOM 1909 N N . ASN A 1 259 ? 0.050 3.628 27.853 1.00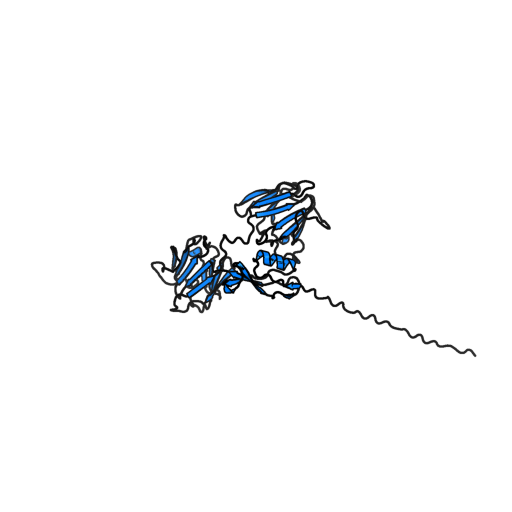 87.31 259 ASN A N 1
ATOM 1910 C CA . ASN A 1 259 ? -0.764 3.248 28.990 1.00 87.31 259 ASN A CA 1
ATOM 1911 C C . ASN A 1 259 ? -0.298 4.000 30.239 1.00 87.31 259 ASN A C 1
ATOM 1913 O O . ASN A 1 259 ? 0.836 3.836 30.681 1.00 87.31 259 ASN A O 1
ATOM 1917 N N . PHE A 1 260 ? -1.190 4.786 30.838 1.00 86.44 260 PHE A N 1
ATOM 1918 C CA . PHE A 1 260 ? -0.948 5.505 32.092 1.00 86.44 260 PHE A CA 1
ATOM 1919 C C . PHE A 1 260 ? -1.866 5.029 33.222 1.00 86.44 260 PHE A C 1
ATOM 1921 O O . PHE A 1 260 ? -2.182 5.787 34.140 1.00 86.44 260 PHE A O 1
ATOM 1928 N N . SER A 1 261 ? -2.318 3.773 33.171 1.00 84.31 261 SER A N 1
ATOM 1929 C CA . SER A 1 261 ? -3.024 3.172 34.297 1.00 84.31 261 SER A CA 1
ATOM 1930 C C . SER A 1 261 ? -2.130 3.218 35.548 1.00 84.31 261 SER A C 1
ATOM 1932 O O . SER A 1 261 ? -0.959 2.844 35.488 1.00 84.31 261 SER A O 1
ATOM 1934 N N . PRO A 1 262 ? -2.640 3.644 36.714 1.00 82.06 262 PRO A N 1
ATOM 1935 C CA . PRO A 1 262 ? -1.843 3.667 37.942 1.00 82.06 262 PRO A CA 1
ATOM 1936 C C . PRO A 1 262 ? -1.497 2.259 38.458 1.00 82.06 262 PRO A C 1
ATOM 1938 O O . PRO A 1 262 ? -0.676 2.124 39.360 1.00 82.06 262 PRO A O 1
ATOM 1941 N N . ASN A 1 263 ? -2.123 1.214 37.906 1.00 83.00 263 ASN A N 1
ATOM 1942 C CA . ASN A 1 263 ? -1.981 -0.167 38.369 1.00 83.00 263 ASN A CA 1
ATOM 1943 C C . ASN A 1 263 ? -0.963 -0.990 37.563 1.00 83.00 263 ASN A C 1
ATOM 1945 O O . ASN A 1 263 ? -0.728 -2.151 37.898 1.00 83.00 263 ASN A O 1
ATOM 1949 N N . ILE A 1 264 ? -0.383 -0.436 36.493 1.00 82.00 264 ILE A N 1
ATOM 1950 C CA . ILE A 1 264 ? 0.687 -1.102 35.739 1.00 82.00 264 ILE A CA 1
ATOM 1951 C C . ILE A 1 264 ? 2.053 -0.789 36.352 1.00 82.00 264 ILE A C 1
ATOM 1953 O O . ILE A 1 264 ? 2.301 0.307 36.847 1.00 82.00 264 ILE A O 1
ATOM 1957 N N . SER A 1 265 ? 2.958 -1.765 36.303 1.00 80.88 265 SER A N 1
ATOM 1958 C CA . SER A 1 265 ? 4.305 -1.665 36.879 1.00 80.88 265 SER A CA 1
ATOM 1959 C C . SER A 1 265 ? 5.196 -0.631 36.186 1.00 80.88 265 SER A C 1
ATOM 1961 O O . SER A 1 265 ? 6.126 -0.121 36.807 1.00 80.88 265 SER A O 1
ATOM 1963 N N . VAL A 1 266 ? 4.916 -0.319 34.916 1.00 81.19 266 VAL A N 1
ATOM 1964 C CA . VAL A 1 266 ? 5.669 0.647 34.105 1.00 81.19 266 VAL A CA 1
ATOM 1965 C C . VAL A 1 266 ? 4.697 1.661 33.491 1.00 81.19 266 VAL A C 1
ATOM 1967 O O . VAL A 1 266 ? 4.258 1.466 32.359 1.00 81.19 266 VAL A O 1
ATOM 1970 N N . PRO A 1 267 ? 4.317 2.730 34.215 1.00 81.81 267 PRO A N 1
ATOM 1971 C CA . PRO A 1 267 ? 3.516 3.813 33.651 1.00 81.81 267 PRO A CA 1
ATOM 1972 C C . PRO A 1 267 ? 4.175 4.400 32.398 1.00 81.81 267 PRO A C 1
ATOM 1974 O O . PRO A 1 267 ? 5.387 4.612 32.368 1.00 81.81 267 PRO A O 1
ATOM 1977 N N . GLY A 1 268 ? 3.379 4.658 31.364 1.00 82.81 268 GLY A N 1
ATOM 1978 C CA . GLY A 1 268 ? 3.863 5.057 30.045 1.00 82.81 268 GLY A CA 1
ATOM 1979 C C . GLY A 1 268 ? 4.329 3.887 29.172 1.00 82.81 268 GLY A C 1
ATOM 1980 O O . GLY A 1 268 ? 4.989 4.123 28.163 1.00 82.81 268 GLY A O 1
ATOM 1981 N N . ALA A 1 269 ? 4.018 2.634 29.525 1.00 85.25 269 ALA A N 1
ATOM 1982 C CA . ALA A 1 269 ? 4.267 1.495 28.644 1.00 85.25 269 ALA A CA 1
ATOM 1983 C C . ALA A 1 269 ? 3.454 1.623 27.344 1.00 85.25 269 ALA A C 1
ATOM 1985 O O . ALA A 1 269 ? 2.248 1.875 27.380 1.00 85.25 269 ALA A O 1
ATOM 1986 N N . GLY A 1 270 ? 4.116 1.433 26.202 1.00 88.62 270 GLY A N 1
ATOM 1987 C CA . GLY A 1 270 ? 3.469 1.425 24.892 1.00 88.62 270 GLY A CA 1
ATOM 1988 C C . GLY A 1 270 ? 2.704 0.124 24.641 1.00 88.62 270 GLY A C 1
ATOM 1989 O O . GLY A 1 270 ? 3.201 -0.961 24.936 1.00 88.62 270 GLY A O 1
ATOM 1990 N N . VAL A 1 271 ? 1.506 0.237 24.077 1.00 89.38 271 VAL A N 1
ATOM 1991 C CA . VAL A 1 271 ? 0.674 -0.876 23.615 1.00 89.38 271 VAL A CA 1
ATOM 1992 C C . VAL A 1 271 ? 0.556 -0.768 22.089 1.00 89.38 271 VAL A C 1
ATOM 1994 O O . VAL A 1 271 ? -0.110 0.153 21.608 1.00 89.38 271 VAL A O 1
ATOM 1997 N N . PRO A 1 272 ? 1.218 -1.652 21.319 1.00 90.81 272 PRO A N 1
ATOM 1998 C CA . PRO A 1 272 ? 1.215 -1.604 19.857 1.00 90.81 272 PRO A CA 1
ATOM 1999 C C . PRO A 1 272 ? -0.074 -2.216 19.296 1.00 90.81 272 PRO A C 1
ATOM 2001 O O . PRO A 1 272 ? -0.171 -3.425 19.124 1.00 90.81 272 PRO A O 1
ATOM 2004 N N . LEU A 1 273 ? -1.081 -1.395 19.000 1.00 90.69 273 LEU A N 1
ATOM 2005 C CA . LEU A 1 273 ? -2.426 -1.869 18.635 1.00 90.69 273 LEU A CA 1
ATOM 2006 C C . LEU A 1 273 ? -2.477 -2.653 17.308 1.00 90.69 273 LEU A C 1
ATOM 2008 O O . LEU A 1 273 ? -3.453 -3.349 17.055 1.00 90.69 273 LEU A O 1
ATOM 2012 N N . GLY A 1 274 ? -1.448 -2.557 16.465 1.00 90.19 274 GLY A N 1
ATOM 2013 C CA . GLY A 1 274 ? -1.320 -3.354 15.242 1.00 90.19 274 GLY A CA 1
ATOM 2014 C C . GLY A 1 274 ? -0.532 -4.656 15.392 1.00 90.19 274 GLY A C 1
ATOM 2015 O O . GLY A 1 274 ? -0.270 -5.305 14.379 1.00 90.19 274 GLY A O 1
ATOM 2016 N N . ASP A 1 275 ? -0.102 -5.032 16.601 1.00 90.44 275 ASP A N 1
ATOM 2017 C CA . ASP A 1 275 ? 0.659 -6.264 16.829 1.00 90.44 275 ASP A CA 1
ATOM 2018 C C . ASP A 1 275 ? -0.288 -7.473 16.996 1.00 90.44 275 ASP A C 1
ATOM 2020 O O . ASP A 1 275 ? -1.018 -7.551 17.991 1.00 90.44 275 ASP A O 1
ATOM 2024 N N . PRO A 1 276 ? -0.279 -8.454 16.068 1.00 88.38 276 PRO A N 1
ATOM 2025 C CA . PRO A 1 276 ? -1.135 -9.637 16.147 1.00 88.38 276 PRO A CA 1
ATOM 2026 C C . PRO A 1 276 ? -0.915 -10.473 17.408 1.00 88.38 276 PRO A C 1
ATOM 2028 O O . PRO A 1 276 ? -1.844 -11.150 17.838 1.00 88.38 276 PRO A O 1
ATOM 2031 N N . SER A 1 277 ? 0.270 -10.423 18.026 1.00 88.50 277 SER A N 1
ATOM 2032 C CA . SER A 1 277 ? 0.569 -11.186 19.244 1.00 88.50 277 SER A CA 1
ATOM 2033 C C . SER A 1 277 ? -0.201 -10.702 20.477 1.00 88.50 277 SER A C 1
ATOM 2035 O O . SER A 1 277 ? -0.307 -11.440 21.459 1.00 88.50 277 SER A O 1
ATOM 2037 N N . LEU A 1 278 ? -0.789 -9.499 20.423 1.00 88.31 278 LEU A N 1
ATOM 2038 C CA . LEU A 1 278 ? -1.688 -9.005 21.466 1.00 88.31 278 LEU A CA 1
ATOM 2039 C C . LEU A 1 278 ? -3.036 -9.730 21.479 1.00 88.31 278 LEU A C 1
ATOM 2041 O O . LEU A 1 278 ? -3.731 -9.695 22.493 1.00 88.31 278 LEU A O 1
ATOM 2045 N N . TYR A 1 279 ? -3.425 -10.369 20.377 1.00 87.88 279 TYR A N 1
ATOM 2046 C CA . TYR A 1 279 ? -4.747 -10.960 20.204 1.00 87.88 279 TYR A CA 1
ATOM 2047 C C . TYR A 1 279 ? -4.644 -12.485 20.284 1.00 87.88 279 TYR A C 1
ATOM 2049 O O . TYR A 1 279 ? -3.838 -13.111 19.603 1.00 87.88 279 TYR A O 1
ATOM 2057 N N . GLY A 1 280 ? -5.441 -13.095 21.168 1.00 72.94 280 GLY A N 1
ATOM 2058 C CA . GLY A 1 280 ? -5.250 -14.497 21.562 1.00 72.94 280 GLY A CA 1
ATOM 2059 C C . GLY A 1 280 ? -5.477 -15.531 20.452 1.00 72.94 280 GLY A C 1
ATOM 2060 O O . GLY A 1 280 ? -4.818 -16.568 20.458 1.00 72.94 280 GLY A O 1
ATOM 2061 N N . ASP A 1 281 ? -6.388 -15.270 19.509 1.00 63.91 281 ASP A N 1
ATOM 2062 C CA . ASP A 1 281 ? -6.640 -16.145 18.357 1.00 63.91 281 ASP A CA 1
ATOM 2063 C C . ASP A 1 281 ? -6.090 -15.501 17.081 1.00 63.91 281 ASP A C 1
ATOM 2065 O O . ASP A 1 281 ? -6.727 -14.642 16.471 1.00 63.91 281 ASP A O 1
ATOM 2069 N N . THR A 1 282 ? -4.895 -15.922 16.674 1.00 52.75 282 THR A N 1
ATOM 2070 C CA . THR A 1 282 ? -4.237 -15.431 15.459 1.00 52.75 282 THR A CA 1
ATOM 2071 C C . THR A 1 282 ? -4.802 -16.054 14.179 1.00 52.75 282 THR A C 1
ATOM 2073 O O . THR A 1 282 ? -4.518 -15.552 13.094 1.00 52.75 282 THR A O 1
ATOM 2076 N N . ALA A 1 283 ? -5.630 -17.106 14.260 1.00 51.06 283 ALA A N 1
ATOM 2077 C CA . ALA A 1 283 ? -6.157 -17.788 13.075 1.00 51.06 283 ALA A CA 1
ATOM 2078 C C . ALA A 1 283 ? -7.237 -16.972 12.342 1.00 51.06 283 ALA A C 1
ATOM 2080 O O . ALA A 1 283 ? -7.445 -17.164 11.144 1.00 51.06 283 ALA A O 1
ATOM 2081 N N . ARG A 1 284 ? -7.904 -16.045 13.045 1.00 54.97 284 ARG A N 1
ATOM 2082 C CA . ARG A 1 284 ? -8.919 -15.129 12.487 1.00 54.97 284 ARG A CA 1
ATOM 2083 C C . ARG A 1 284 ? -8.371 -13.760 12.090 1.00 54.97 284 ARG A C 1
ATOM 2085 O O . ARG A 1 284 ? -9.112 -12.939 11.560 1.00 54.97 284 ARG A O 1
ATOM 2092 N N . VAL A 1 285 ? -7.094 -13.509 12.356 1.00 59.06 285 VAL A N 1
ATOM 2093 C CA . VAL A 1 285 ? -6.473 -12.210 12.121 1.00 59.06 285 VAL A CA 1
ATOM 2094 C C . VAL A 1 285 ? -5.966 -12.163 10.680 1.00 59.06 285 VAL A C 1
ATOM 2096 O O . VAL A 1 285 ? -4.940 -12.756 10.347 1.00 59.06 285 VAL A O 1
ATOM 2099 N N . GLU A 1 286 ? -6.724 -11.501 9.803 1.00 64.62 286 GLU A N 1
ATOM 2100 C CA . GLU A 1 286 ? -6.368 -11.342 8.386 1.00 64.62 286 GLU A CA 1
ATOM 2101 C C . GLU A 1 286 ? -5.141 -10.424 8.237 1.00 64.62 286 GLU A C 1
ATOM 2103 O O . GLU A 1 286 ? -4.152 -10.844 7.636 1.00 64.62 286 GLU A O 1
ATOM 2108 N N . ASP A 1 287 ? -5.159 -9.248 8.883 1.00 81.62 287 ASP A N 1
ATOM 2109 C CA . ASP A 1 287 ? -4.004 -8.377 9.168 1.00 81.62 287 ASP A CA 1
ATOM 2110 C C . ASP A 1 287 ? -4.414 -7.271 10.171 1.00 81.62 287 ASP A C 1
ATOM 2112 O O . ASP A 1 287 ? -4.926 -6.237 9.764 1.00 81.62 287 ASP A O 1
ATOM 2116 N N . VAL A 1 288 ? -4.187 -7.423 11.485 1.00 88.75 288 VAL A N 1
ATOM 2117 C CA . VAL A 1 288 ? -4.485 -6.330 12.456 1.00 88.75 288 VAL A CA 1
ATOM 2118 C C . VAL A 1 288 ? -3.605 -5.097 12.276 1.00 88.75 288 VAL A C 1
ATOM 2120 O O . VAL A 1 288 ? -3.894 -4.052 12.849 1.00 88.75 288 VAL A O 1
ATOM 2123 N N . GLY A 1 289 ? -2.543 -5.183 11.475 1.00 89.50 289 GLY A N 1
ATOM 2124 C CA . GLY A 1 289 ? -1.692 -4.048 11.167 1.00 89.50 289 GLY A CA 1
ATOM 2125 C C . GLY A 1 289 ? -2.389 -2.976 10.327 1.00 89.50 289 GLY A C 1
ATOM 2126 O O . GLY A 1 289 ? -1.877 -1.859 10.240 1.00 89.50 289 GLY A O 1
ATOM 2127 N N . ARG A 1 290 ? -3.536 -3.275 9.708 1.00 90.88 290 ARG A N 1
ATOM 2128 C CA . ARG A 1 290 ? -4.353 -2.312 8.961 1.00 90.88 290 ARG A CA 1
ATOM 2129 C C . ARG A 1 290 ? -5.814 -2.759 8.927 1.00 90.88 290 ARG A C 1
ATOM 2131 O O . ARG A 1 290 ? -6.101 -3.904 8.621 1.00 90.88 290 ARG A O 1
ATOM 2138 N N . LEU A 1 291 ? -6.743 -1.853 9.193 1.00 93.94 291 LEU A N 1
ATOM 2139 C CA . LEU A 1 291 ? -8.175 -2.157 9.162 1.00 93.94 291 LEU A CA 1
ATOM 2140 C C . LEU A 1 291 ? -8.771 -1.739 7.823 1.00 93.94 291 LEU A C 1
ATOM 2142 O O . LEU A 1 291 ? -8.570 -0.593 7.410 1.00 93.94 291 LEU A O 1
ATOM 2146 N N . ALA A 1 292 ? -9.524 -2.617 7.163 1.00 95.00 292 ALA A N 1
ATOM 2147 C CA . ALA A 1 292 ? -10.326 -2.237 6.003 1.00 95.00 292 ALA A CA 1
ATOM 2148 C C . ALA A 1 292 ? -11.502 -1.332 6.435 1.00 95.00 292 ALA A C 1
ATOM 2150 O O . ALA A 1 292 ? -11.826 -1.276 7.627 1.00 95.00 292 ALA A O 1
ATOM 2151 N N . PRO A 1 293 ? -12.143 -0.597 5.509 1.00 96.69 293 PRO A N 1
ATOM 2152 C CA . PRO A 1 293 ? -13.394 0.116 5.763 1.00 96.69 293 PRO A CA 1
ATOM 2153 C C . PRO A 1 293 ? -14.395 -0.711 6.584 1.00 96.69 293 PRO A C 1
ATOM 2155 O O . PRO A 1 293 ? -14.673 -1.862 6.263 1.00 96.69 293 PRO A O 1
ATOM 2158 N N . GLY A 1 294 ? -14.924 -0.136 7.667 1.00 96.31 294 GLY A N 1
ATOM 2159 C CA . GLY A 1 294 ? -15.902 -0.782 8.549 1.00 96.31 294 GLY A CA 1
ATOM 2160 C C . GLY A 1 294 ? -15.333 -1.792 9.557 1.00 96.31 294 GLY A C 1
ATOM 2161 O O . GLY A 1 294 ? -16.075 -2.267 10.422 1.00 96.31 294 GLY A O 1
ATOM 2162 N N . GLU A 1 295 ? -14.040 -2.111 9.504 1.00 96.00 295 GLU A N 1
ATOM 2163 C CA . GLU A 1 295 ? -13.401 -3.044 10.435 1.00 96.00 295 GLU A CA 1
ATOM 2164 C C . GLU A 1 295 ? -12.918 -2.370 11.717 1.00 96.00 295 GLU A C 1
ATOM 2166 O O . GLU A 1 295 ? -12.670 -1.162 11.772 1.00 96.00 295 GLU A O 1
ATOM 2171 N N . CYS A 1 296 ? -12.772 -3.168 12.775 1.00 95.75 296 CYS A N 1
ATOM 2172 C CA . CYS A 1 296 ? -12.265 -2.693 14.047 1.00 95.75 296 CYS A CA 1
ATOM 2173 C C . CYS A 1 296 ? -11.562 -3.757 14.886 1.00 95.75 296 CYS A C 1
ATOM 2175 O O . CYS A 1 296 ? -11.796 -4.961 14.766 1.00 95.75 296 CYS A O 1
ATOM 2177 N N . VAL A 1 297 ? -10.736 -3.272 15.807 1.00 94.69 297 VAL A N 1
ATOM 2178 C CA . VAL A 1 297 ? -10.171 -4.050 16.907 1.00 94.69 297 VAL A CA 1
ATOM 2179 C C . VAL A 1 297 ? -10.898 -3.690 18.194 1.00 94.69 297 VAL A C 1
ATOM 2181 O O . VAL A 1 297 ? -11.143 -2.515 18.469 1.00 94.69 297 VAL A O 1
ATOM 2184 N N . LEU A 1 298 ? -11.208 -4.709 18.994 1.00 94.50 298 LEU A N 1
ATOM 2185 C CA . LEU A 1 298 ? -11.978 -4.601 20.225 1.00 94.50 298 LEU A CA 1
ATOM 2186 C C . LEU A 1 298 ? -11.127 -4.930 21.457 1.00 94.50 298 LEU A C 1
ATOM 2188 O O . LEU A 1 298 ? -10.612 -6.032 21.607 1.00 94.50 298 LEU A O 1
ATOM 2192 N N . LEU A 1 299 ? -11.042 -4.005 22.402 1.00 94.88 299 LEU A N 1
ATOM 2193 C CA . LEU A 1 299 ? -10.508 -4.246 23.737 1.00 94.88 299 LEU A CA 1
ATOM 2194 C C . LEU A 1 299 ? -11.659 -4.222 24.748 1.00 94.88 299 LEU A C 1
ATOM 2196 O O . LEU A 1 299 ? -12.513 -3.339 24.696 1.00 94.88 299 LEU A O 1
ATOM 2200 N N . THR A 1 300 ? -11.691 -5.175 25.679 1.00 95.94 300 THR A N 1
ATOM 2201 C CA . THR A 1 300 ? -12.752 -5.267 26.699 1.00 95.94 300 THR A CA 1
ATOM 2202 C C . THR A 1 300 ? -12.198 -5.206 28.119 1.00 95.94 300 THR A C 1
ATOM 2204 O O . THR A 1 300 ? -11.113 -5.717 28.406 1.00 95.94 300 THR A O 1
ATOM 2207 N N . ARG A 1 301 ? -12.963 -4.605 29.034 1.00 94.38 301 ARG A N 1
ATOM 2208 C CA . ARG A 1 301 ? -12.721 -4.613 30.480 1.00 94.38 301 ARG A CA 1
ATOM 2209 C C . ARG A 1 301 ? -13.160 -5.962 31.054 1.00 94.38 301 ARG A C 1
ATOM 2211 O O . ARG A 1 301 ? -14.300 -6.152 31.459 1.00 94.38 301 ARG A O 1
ATOM 2218 N N . GLY A 1 302 ? -12.231 -6.906 31.106 1.00 93.12 302 GLY A N 1
ATOM 2219 C CA . GLY A 1 302 ? -12.497 -8.297 31.450 1.00 93.12 302 GLY A CA 1
ATOM 2220 C C . GLY A 1 302 ? -13.151 -9.061 30.300 1.00 93.12 302 GLY A C 1
ATOM 2221 O O . GLY A 1 302 ? -13.202 -8.588 29.163 1.00 93.12 302 GLY A O 1
ATOM 2222 N N . VAL A 1 303 ? -13.615 -10.272 30.595 1.00 91.62 303 VAL A N 1
ATOM 2223 C CA . VAL A 1 303 ? -14.354 -11.103 29.638 1.00 91.62 303 VAL A CA 1
ATOM 2224 C C . VAL A 1 303 ? -15.809 -10.641 29.625 1.00 91.62 303 VAL A C 1
ATOM 2226 O O . VAL A 1 303 ? -16.433 -10.561 30.682 1.00 91.62 303 VAL A O 1
ATOM 2229 N N . LEU A 1 304 ? -16.328 -10.334 28.437 1.00 88.75 304 LEU A N 1
ATOM 2230 C CA . LEU A 1 304 ? -17.712 -9.919 28.215 1.00 88.75 304 LEU A CA 1
ATOM 2231 C C . LEU A 1 304 ? -18.359 -10.880 27.214 1.00 88.75 304 LEU A C 1
ATOM 2233 O O . LEU A 1 304 ? -17.791 -11.115 26.150 1.00 88.75 304 LEU A O 1
ATOM 2237 N N . ASP A 1 305 ? -19.545 -11.399 27.534 1.00 83.19 305 ASP A N 1
ATOM 2238 C CA . ASP A 1 305 ? -20.239 -12.383 26.687 1.00 83.19 305 ASP A CA 1
ATOM 2239 C C . ASP A 1 305 ? -20.815 -11.764 25.402 1.00 83.19 305 ASP A C 1
ATOM 2241 O O . ASP A 1 305 ? -20.912 -12.416 24.365 1.00 83.19 305 ASP A O 1
ATOM 2245 N N . SER A 1 306 ? -21.249 -10.503 25.462 1.00 87.12 306 SER A N 1
ATOM 2246 C CA . SER A 1 306 ? -21.854 -9.778 24.336 1.00 87.12 306 SER A CA 1
ATOM 2247 C C . SER A 1 306 ? -21.636 -8.271 24.505 1.00 87.12 306 SER A C 1
ATOM 2249 O O . SER A 1 306 ? -22.549 -7.558 24.927 1.00 87.12 306 SER A O 1
ATOM 2251 N N . PRO A 1 307 ? -20.410 -7.777 24.258 1.00 90.00 307 PRO A N 1
ATOM 2252 C CA . PRO A 1 307 ? -20.098 -6.366 24.426 1.00 90.00 307 PRO A CA 1
ATOM 2253 C C . PRO A 1 307 ? -20.891 -5.510 23.433 1.00 90.00 307 PRO A C 1
ATOM 2255 O O . PRO A 1 307 ? -20.837 -5.725 22.222 1.00 90.00 307 PRO A O 1
ATOM 2258 N N . THR A 1 308 ? -21.594 -4.497 23.940 1.00 93.50 308 THR A N 1
ATOM 2259 C CA . THR A 1 308 ? -22.200 -3.464 23.095 1.00 93.50 308 THR A CA 1
ATOM 2260 C C . THR A 1 308 ? -21.105 -2.531 22.595 1.00 93.50 308 THR A C 1
ATOM 2262 O O . THR A 1 308 ? -20.446 -1.855 23.388 1.00 93.50 308 THR A O 1
ATOM 2265 N N . LEU A 1 309 ? -20.912 -2.479 21.278 1.00 95.38 309 LEU A N 1
ATOM 2266 C CA . LEU A 1 309 ? -19.907 -1.608 20.680 1.00 95.38 309 LEU A CA 1
ATOM 2267 C C . LEU A 1 309 ? -20.370 -0.138 20.703 1.00 95.38 309 LEU A C 1
ATOM 2269 O O . LEU A 1 309 ? -21.534 0.138 20.406 1.00 95.38 309 LEU A O 1
ATOM 2273 N N . PRO A 1 310 ? -19.476 0.823 21.011 1.00 94.88 310 PRO A N 1
ATOM 2274 C CA . PRO A 1 310 ? -19.797 2.252 20.976 1.00 94.88 310 PRO A CA 1
ATOM 2275 C C . PRO A 1 310 ? -20.073 2.770 19.558 1.00 94.88 310 PRO A C 1
ATOM 2277 O O . PRO A 1 310 ? -20.724 3.801 19.402 1.00 94.88 310 PRO A O 1
ATOM 2280 N N . ILE A 1 311 ? -19.585 2.057 18.541 1.00 95.06 311 ILE A N 1
ATOM 2281 C CA . ILE A 1 311 ? -19.872 2.266 17.122 1.00 95.06 311 ILE A CA 1
ATOM 2282 C C . ILE A 1 311 ? -20.014 0.903 16.427 1.00 95.06 311 ILE A C 1
ATOM 2284 O O . ILE A 1 311 ? -19.353 -0.051 16.842 1.00 95.06 311 ILE A O 1
ATOM 2288 N N . PRO A 1 312 ? -20.858 0.777 15.390 1.00 94.81 312 PRO A N 1
ATOM 2289 C CA . PRO A 1 312 ? -20.949 -0.456 14.620 1.00 94.81 312 PRO A CA 1
ATOM 2290 C C . PRO A 1 312 ? -19.672 -0.669 13.798 1.00 94.81 312 PRO A C 1
ATOM 2292 O O . PRO A 1 312 ? -19.225 0.240 13.102 1.00 94.81 312 PRO A O 1
ATOM 2295 N N . CYS A 1 313 ? -19.101 -1.869 13.875 1.00 95.75 313 CYS A N 1
ATOM 2296 C CA . CYS A 1 313 ? -17.955 -2.291 13.072 1.00 95.75 313 CYS A CA 1
ATOM 2297 C C . CYS A 1 313 ? -17.820 -3.821 13.080 1.00 95.75 313 CYS A C 1
ATOM 2299 O O . CYS A 1 313 ? -18.324 -4.494 13.986 1.00 95.75 313 CYS A O 1
ATOM 2301 N N . ARG A 1 314 ? -17.124 -4.376 12.083 1.00 93.25 314 ARG A N 1
ATOM 2302 C CA . ARG A 1 314 ? -16.719 -5.789 12.053 1.00 93.25 314 ARG A CA 1
ATOM 2303 C C . ARG A 1 314 ? -15.490 -5.966 12.940 1.00 93.25 314 ARG A C 1
ATOM 2305 O O . ARG A 1 314 ? -14.413 -5.479 12.611 1.00 93.25 314 ARG A O 1
ATOM 2312 N N . VAL A 1 315 ? -15.640 -6.671 14.058 1.00 93.06 315 VAL A N 1
ATOM 2313 C CA . VAL A 1 315 ? -14.518 -6.964 14.961 1.00 93.06 315 VAL A CA 1
ATOM 2314 C C . VAL A 1 315 ? -13.624 -8.033 14.337 1.00 93.06 315 VAL A C 1
ATOM 2316 O O . VAL A 1 315 ? -14.051 -9.177 14.190 1.00 93.06 315 VAL A O 1
ATOM 2319 N N . ILE A 1 316 ? -12.385 -7.669 14.003 1.00 91.56 316 ILE A N 1
ATOM 2320 C CA . ILE A 1 316 ? -11.403 -8.586 13.396 1.00 91.56 316 ILE A CA 1
ATOM 2321 C C . ILE A 1 316 ? -10.419 -9.167 14.412 1.00 91.56 316 ILE A C 1
ATOM 2323 O O . ILE A 1 316 ? -9.808 -10.205 14.171 1.00 91.56 316 ILE A O 1
ATOM 2327 N N . ALA A 1 317 ? -10.273 -8.509 15.562 1.00 91.56 317 ALA A N 1
ATOM 2328 C CA . ALA A 1 317 ? -9.455 -8.988 16.663 1.00 91.56 317 ALA A CA 1
ATOM 2329 C C . ALA A 1 317 ? -9.975 -8.463 17.999 1.00 91.56 317 ALA A C 1
ATOM 2331 O O . ALA A 1 317 ? -10.499 -7.348 18.080 1.00 91.56 317 ALA A O 1
ATOM 2332 N N . GLN A 1 318 ? -9.819 -9.273 19.048 1.00 92.12 318 GLN A N 1
ATOM 2333 C CA . GLN A 1 318 ? -10.280 -8.939 20.388 1.00 92.12 318 GLN A CA 1
ATOM 2334 C C . GLN A 1 318 ? -9.229 -9.250 21.457 1.00 92.12 318 GLN A C 1
ATOM 2336 O O . GLN A 1 318 ? -8.599 -10.307 21.433 1.00 92.12 318 GLN A O 1
ATOM 2341 N N . LEU A 1 319 ? -9.084 -8.340 22.423 1.00 91.44 319 LEU A N 1
ATOM 2342 C CA . LEU A 1 319 ? -8.252 -8.508 23.613 1.00 91.44 319 LEU A CA 1
ATOM 2343 C C . LEU A 1 319 ? -9.052 -8.172 24.880 1.00 91.44 319 LEU A C 1
ATOM 2345 O O . LEU A 1 319 ? -9.516 -7.049 25.065 1.00 91.44 319 LEU A O 1
ATOM 2349 N N . SER A 1 320 ? -9.175 -9.133 25.794 1.00 92.75 320 SER A N 1
ATOM 2350 C CA . SER A 1 320 ? -9.746 -8.894 27.123 1.00 92.75 320 SER A CA 1
ATOM 2351 C C . SER A 1 320 ? -8.657 -8.515 28.122 1.00 92.75 320 SER A C 1
ATOM 2353 O O . SER A 1 320 ? -7.711 -9.267 28.347 1.00 92.75 320 SER A O 1
ATOM 2355 N N . ILE A 1 321 ? -8.809 -7.353 28.752 1.00 91.44 321 ILE A N 1
ATOM 2356 C CA . ILE A 1 321 ? -7.838 -6.780 29.687 1.00 91.44 321 ILE A CA 1
ATOM 2357 C C . ILE A 1 321 ? -8.427 -6.803 31.091 1.00 91.44 321 ILE A C 1
ATOM 2359 O O . ILE A 1 321 ? -9.566 -6.393 31.299 1.00 91.44 321 ILE A O 1
ATOM 2363 N N . GLY A 1 322 ? -7.652 -7.256 32.080 1.00 91.50 322 GLY A N 1
ATOM 2364 C CA . GLY A 1 322 ? -8.088 -7.257 33.478 1.00 91.50 322 GLY A CA 1
ATOM 2365 C C . GLY A 1 322 ? -8.625 -5.877 33.906 1.00 91.50 322 GLY A C 1
ATOM 2366 O O . GLY A 1 322 ? -7.989 -4.873 33.586 1.00 91.50 322 GLY A O 1
ATOM 2367 N N . PRO A 1 323 ? -9.746 -5.776 34.650 1.00 89.44 323 PRO A N 1
ATOM 2368 C CA . PRO A 1 323 ? -10.401 -4.492 34.934 1.00 89.44 323 PRO A CA 1
ATOM 2369 C C . PRO A 1 323 ? -9.514 -3.412 35.575 1.00 89.44 323 PRO A C 1
ATOM 2371 O O . PRO A 1 323 ? -9.752 -2.221 35.391 1.00 89.44 323 PRO A O 1
ATOM 2374 N N . ALA A 1 324 ? -8.481 -3.809 36.322 1.00 86.88 324 ALA A N 1
ATOM 2375 C CA . ALA A 1 324 ? -7.520 -2.883 36.922 1.00 86.88 324 ALA A CA 1
ATOM 2376 C C . ALA A 1 324 ? -6.478 -2.338 35.922 1.00 86.88 324 ALA A C 1
ATOM 2378 O O . ALA A 1 324 ? -5.849 -1.321 36.196 1.00 86.88 324 ALA A O 1
ATOM 2379 N N . LEU A 1 325 ? -6.289 -3.001 34.779 1.00 89.44 325 LEU A N 1
ATOM 2380 C CA . LEU A 1 325 ? -5.205 -2.753 33.823 1.00 89.44 325 LEU A CA 1
ATOM 2381 C C . LEU A 1 325 ? -5.647 -1.978 32.577 1.00 89.44 325 LEU A C 1
ATOM 2383 O O . LEU A 1 325 ? -4.798 -1.638 31.753 1.00 89.44 325 LEU A O 1
ATOM 2387 N N . ILE A 1 326 ? -6.946 -1.697 32.425 1.00 92.19 326 ILE A N 1
ATOM 2388 C CA . ILE A 1 326 ? -7.431 -0.921 31.281 1.00 92.19 326 ILE A CA 1
ATOM 2389 C C . ILE A 1 326 ? -6.803 0.478 31.284 1.00 92.19 326 ILE A C 1
ATOM 2391 O O . ILE A 1 326 ? -6.729 1.134 32.324 1.00 92.19 326 ILE A O 1
ATOM 2395 N N . PHE A 1 327 ? -6.338 0.928 30.120 1.00 92.69 327 PHE A N 1
ATOM 2396 C CA . PHE A 1 327 ? -5.642 2.211 29.990 1.00 92.69 327 PHE A CA 1
ATOM 2397 C C . PHE A 1 327 ? -6.590 3.379 29.718 1.00 92.69 327 PHE A C 1
ATOM 2399 O O . PHE A 1 327 ? -6.270 4.513 30.043 1.00 92.69 327 PHE A O 1
ATOM 2406 N N . TRP A 1 328 ? -7.777 3.113 29.166 1.00 94.56 328 TRP A N 1
ATOM 2407 C CA . TRP A 1 328 ? -8.750 4.148 28.806 1.00 94.56 328 TRP A CA 1
ATOM 2408 C C . TRP A 1 328 ? -9.605 4.634 29.987 1.00 94.56 328 TRP A C 1
ATOM 2410 O O . TRP A 1 328 ? -10.473 5.484 29.805 1.00 94.56 328 TRP A O 1
ATOM 2420 N N . ALA A 1 329 ? -9.360 4.131 31.204 1.00 92.25 329 ALA A N 1
ATOM 2421 C CA . ALA A 1 329 ? -9.946 4.670 32.437 1.00 92.25 329 ALA A CA 1
ATOM 2422 C C . ALA A 1 329 ? -9.267 5.972 32.905 1.00 92.25 329 ALA A C 1
ATOM 2424 O O . ALA A 1 329 ? -9.791 6.671 33.771 1.00 92.25 329 ALA A O 1
ATOM 2425 N N . THR A 1 330 ? -8.102 6.299 32.347 1.00 91.75 330 THR A N 1
ATOM 2426 C CA . THR A 1 330 ? -7.376 7.557 32.545 1.00 91.75 330 THR A CA 1
ATOM 2427 C C . THR A 1 330 ? -7.066 8.178 31.178 1.00 91.75 330 THR A C 1
ATOM 2429 O O . THR A 1 330 ? -7.246 7.516 30.153 1.00 91.75 330 THR A O 1
ATOM 2432 N N . PRO A 1 331 ? -6.652 9.459 31.113 1.00 94.38 331 PRO A N 1
ATOM 2433 C CA . PRO A 1 331 ? -6.133 10.010 29.870 1.00 94.38 331 PRO A CA 1
ATOM 2434 C C . PRO A 1 331 ? -4.957 9.173 29.358 1.00 94.38 331 PRO A C 1
ATOM 2436 O O . PRO A 1 331 ? -4.084 8.782 30.135 1.00 94.38 331 PRO A O 1
ATOM 2439 N N . PHE A 1 332 ? -4.945 8.911 28.057 1.00 94.88 332 PHE A N 1
ATOM 2440 C CA . PHE A 1 332 ? -3.907 8.135 27.381 1.00 94.88 332 PHE A CA 1
ATOM 2441 C C . PHE A 1 332 ? -3.400 8.900 26.165 1.00 94.88 332 PHE A C 1
ATOM 2443 O O . PHE A 1 332 ? -4.071 9.806 25.669 1.00 94.88 332 PHE A O 1
ATOM 2450 N N . GLU A 1 333 ? -2.211 8.552 25.688 1.00 95.19 333 GLU A N 1
ATOM 2451 C CA . GLU A 1 333 ? -1.573 9.262 24.580 1.00 95.19 333 GLU A CA 1
ATOM 2452 C C . GLU A 1 333 ? -1.393 8.358 23.369 1.00 95.19 333 GLU A C 1
ATOM 2454 O O . GLU A 1 333 ? -1.125 7.166 23.508 1.00 95.19 333 GLU A O 1
ATOM 2459 N N . LEU A 1 334 ? -1.502 8.953 22.188 1.00 93.88 334 LEU A N 1
ATOM 2460 C CA . LEU A 1 334 ? -1.046 8.396 20.922 1.00 93.88 334 LEU A CA 1
ATOM 2461 C C . LEU A 1 334 ? 0.113 9.260 20.427 1.00 93.88 334 LEU A C 1
ATOM 2463 O O . LEU A 1 334 ? 0.001 10.487 20.423 1.00 93.88 334 LEU A O 1
ATOM 2467 N N . GLU A 1 335 ? 1.201 8.633 19.997 1.00 89.44 335 GLU A N 1
ATOM 2468 C CA . GLU A 1 335 ? 2.252 9.313 19.239 1.00 89.44 335 GLU A CA 1
ATOM 2469 C C . GLU A 1 335 ? 1.905 9.248 17.755 1.00 89.44 335 GLU A C 1
ATOM 2471 O O . GLU A 1 335 ? 1.678 8.166 17.217 1.00 89.44 335 GLU A O 1
ATOM 2476 N N . SER A 1 336 ? 1.802 10.414 17.120 1.00 86.38 336 SER A N 1
ATOM 2477 C CA . SER A 1 336 ? 1.573 10.491 15.682 1.00 86.38 336 SER A CA 1
ATOM 2478 C C . SER A 1 336 ? 2.842 10.091 14.940 1.00 86.38 336 SER A C 1
ATOM 2480 O O . SER A 1 336 ? 3.923 10.597 15.229 1.00 86.38 336 SER A O 1
ATOM 2482 N N . VAL A 1 337 ? 2.714 9.209 13.960 1.00 81.94 337 VAL A N 1
ATOM 2483 C CA . VAL A 1 337 ? 3.804 8.799 13.075 1.00 81.94 337 VAL A CA 1
ATOM 2484 C C . VAL A 1 337 ? 4.108 9.853 12.013 1.00 81.94 337 VAL A C 1
ATOM 2486 O O . VAL A 1 337 ? 5.211 9.859 11.473 1.00 81.94 337 VAL A O 1
ATOM 2489 N N . SER A 1 338 ? 3.169 10.763 11.715 1.00 78.94 338 SER A N 1
ATOM 2490 C CA . SER A 1 338 ? 3.410 11.826 10.732 1.00 78.94 338 SER A CA 1
ATOM 2491 C C . SER A 1 338 ? 4.275 12.966 11.270 1.00 78.94 338 SER A C 1
ATOM 2493 O O . SER A 1 338 ? 5.049 13.540 10.504 1.00 78.94 338 SER A O 1
ATOM 2495 N N . ASP A 1 339 ? 4.184 13.286 12.567 1.00 85.19 339 ASP A N 1
ATOM 2496 C CA . ASP A 1 339 ? 4.942 14.394 13.166 1.00 85.19 339 ASP A CA 1
ATOM 2497 C C . ASP A 1 339 ? 5.674 14.077 14.479 1.00 85.19 339 ASP A C 1
ATOM 2499 O O . ASP A 1 339 ? 6.371 14.941 15.016 1.00 85.19 339 ASP A O 1
ATOM 2503 N N . GLY A 1 340 ? 5.559 12.853 14.998 1.00 85.69 340 GLY A N 1
ATOM 2504 C CA . GLY A 1 340 ? 6.192 12.423 16.247 1.00 85.69 340 GLY A CA 1
ATOM 2505 C C . GLY A 1 340 ? 5.594 13.061 17.504 1.00 85.69 340 GLY A C 1
ATOM 2506 O O . GLY A 1 340 ? 6.121 12.872 18.601 1.00 85.69 340 GLY A O 1
ATOM 2507 N N . LEU A 1 341 ? 4.518 13.849 17.387 1.00 90.06 341 LEU A N 1
ATOM 2508 C CA . LEU A 1 341 ? 3.913 14.517 18.533 1.00 90.06 341 LEU A CA 1
ATOM 2509 C C . LEU A 1 341 ? 2.934 13.589 19.245 1.00 90.06 341 LEU A C 1
ATOM 2511 O O . LEU A 1 341 ? 2.060 12.964 18.637 1.00 90.06 341 LEU A O 1
ATOM 2515 N N . ARG A 1 342 ? 3.030 13.577 20.577 1.00 90.94 342 ARG A N 1
ATOM 2516 C CA . ARG A 1 342 ? 2.064 12.898 21.438 1.00 90.94 342 ARG A CA 1
ATOM 2517 C C . ARG A 1 342 ? 0.827 13.742 21.649 1.00 90.94 342 ARG A C 1
ATOM 2519 O O . ARG A 1 342 ? 0.904 14.933 21.948 1.00 90.94 342 ARG A O 1
ATOM 2526 N N . ARG A 1 343 ? -0.325 13.101 21.502 1.00 94.31 343 ARG A N 1
ATOM 2527 C CA . ARG A 1 343 ? -1.640 13.713 21.646 1.00 94.31 343 ARG A CA 1
ATOM 2528 C C . ARG A 1 343 ? -2.484 12.891 22.594 1.00 94.31 343 ARG A C 1
ATOM 2530 O O . ARG A 1 343 ? -2.480 11.665 22.539 1.00 94.31 343 ARG A O 1
ATOM 2537 N N . THR A 1 344 ? -3.209 13.583 23.458 1.00 95.94 344 THR A N 1
ATOM 2538 C CA . THR A 1 344 ? -3.941 12.959 24.555 1.00 95.94 344 THR A CA 1
ATOM 2539 C C . THR A 1 344 ? -5.405 12.753 24.189 1.00 95.94 344 THR A C 1
ATOM 2541 O O . THR A 1 344 ? -6.094 13.693 23.792 1.00 95.94 344 THR A O 1
ATOM 2544 N N . CYS A 1 345 ? -5.897 11.539 24.400 1.00 96.81 345 CYS A N 1
ATOM 2545 C CA . CYS A 1 345 ? -7.318 11.244 24.480 1.00 96.81 345 CYS A CA 1
ATOM 2546 C C . CYS A 1 345 ? -7.788 11.305 25.941 1.00 96.81 345 CYS A C 1
ATOM 2548 O O . CYS A 1 345 ? -7.051 10.897 26.846 1.00 96.81 345 CYS A O 1
ATOM 2550 N N . PRO A 1 346 ? -9.010 11.794 26.209 1.00 96.31 346 PRO A N 1
ATOM 2551 C CA . PRO A 1 346 ? -9.553 11.812 27.561 1.00 96.31 346 PRO A CA 1
ATOM 2552 C C . PRO A 1 346 ? -9.857 10.394 28.064 1.00 96.31 346 PRO A C 1
ATOM 2554 O O . PRO A 1 346 ? -10.018 9.459 27.281 1.00 96.31 346 PRO A O 1
ATOM 2557 N N . ALA A 1 347 ? -10.007 10.245 29.378 1.00 95.19 347 ALA A N 1
ATOM 2558 C CA . ALA A 1 347 ? -10.557 9.025 29.966 1.00 95.19 347 ALA A CA 1
ATOM 2559 C C . ALA A 1 347 ? -11.991 8.749 29.469 1.00 95.19 347 ALA A C 1
ATOM 2561 O O . ALA A 1 347 ? -12.698 9.666 29.040 1.00 95.19 347 ALA A O 1
ATOM 2562 N N . SER A 1 348 ? -12.442 7.498 29.573 1.00 94.69 348 SER A N 1
ATOM 2563 C CA . SER A 1 348 ? -13.833 7.123 29.308 1.00 94.69 348 SER A CA 1
ATOM 2564 C C . SER A 1 348 ? -14.798 7.923 30.179 1.00 94.69 348 SER A C 1
ATOM 2566 O O . SER A 1 348 ? -14.608 8.041 31.390 1.00 94.69 348 SER A O 1
ATOM 2568 N N . THR A 1 349 ? -15.869 8.426 29.569 1.00 92.62 349 THR A N 1
ATOM 2569 C CA . THR A 1 349 ? -16.937 9.131 30.284 1.00 92.62 349 THR A CA 1
ATOM 2570 C C . THR A 1 349 ? -17.971 8.137 30.826 1.00 92.62 349 THR A C 1
ATOM 2572 O O . THR A 1 349 ? -18.523 7.368 30.036 1.00 92.62 349 THR A O 1
ATOM 2575 N N . PRO A 1 350 ? -18.310 8.166 32.129 1.00 92.00 350 PRO A N 1
ATOM 2576 C CA . PRO A 1 350 ? -19.284 7.238 32.689 1.00 92.00 350 PRO A CA 1
ATOM 2577 C C . PRO A 1 350 ? -20.649 7.284 32.000 1.00 92.00 350 PRO A C 1
ATOM 2579 O O . PRO A 1 350 ? -21.212 8.359 31.765 1.00 92.00 350 PRO A O 1
ATOM 2582 N N . GLY A 1 351 ? -21.177 6.104 31.671 1.00 89.06 351 GLY A N 1
ATOM 2583 C CA . GLY A 1 351 ? -22.484 5.936 31.027 1.00 89.06 351 GLY A CA 1
ATOM 2584 C C . GLY A 1 351 ? -22.625 6.536 29.619 1.00 89.06 351 GLY A C 1
ATOM 2585 O O . GLY A 1 351 ? -23.753 6.662 29.137 1.00 89.06 351 GLY A O 1
ATOM 2586 N N . LYS A 1 352 ? -21.529 6.941 28.955 1.00 91.50 352 LYS A N 1
ATOM 2587 C CA . LYS A 1 352 ? -21.558 7.524 27.602 1.00 91.50 352 LYS A CA 1
ATOM 2588 C C . LYS A 1 352 ? -20.397 7.021 26.735 1.00 91.50 352 LYS A C 1
ATOM 2590 O O . LYS A 1 352 ? -19.292 6.843 27.245 1.00 91.50 352 LYS A O 1
ATOM 2595 N N . PRO A 1 353 ? -20.596 6.851 25.416 1.00 94.88 353 PRO A N 1
ATOM 2596 C CA . PRO A 1 353 ? -19.476 6.661 24.508 1.00 94.88 353 PRO A CA 1
ATOM 2597 C C . PRO A 1 353 ? -18.615 7.929 24.464 1.00 94.88 353 PRO A C 1
ATOM 2599 O O . PRO A 1 353 ? -19.115 9.054 24.491 1.00 94.88 353 PRO A O 1
ATOM 2602 N N . THR A 1 354 ? -17.309 7.726 24.389 1.00 97.38 354 THR A N 1
ATOM 2603 C CA . THR A 1 354 ? -16.285 8.744 24.189 1.00 97.38 354 THR A CA 1
ATOM 2604 C C . THR A 1 354 ? -15.652 8.503 22.827 1.00 97.38 354 THR A C 1
ATOM 2606 O O . THR A 1 354 ? -15.359 7.363 22.470 1.00 97.38 354 THR A O 1
ATOM 2609 N N . LEU A 1 355 ? -15.474 9.575 22.063 1.00 97.12 355 LEU A N 1
ATOM 2610 C CA . LEU A 1 355 ? -14.857 9.560 20.745 1.00 97.12 355 LEU A CA 1
ATOM 2611 C C . LEU A 1 355 ? -13.579 10.392 20.803 1.00 97.12 355 LEU A C 1
ATOM 2613 O O . LEU A 1 355 ? -13.614 11.543 21.237 1.00 97.12 355 LEU A O 1
ATOM 2617 N N . CYS A 1 356 ? -12.469 9.817 20.355 1.00 97.06 356 CYS A N 1
ATOM 2618 C CA . CYS A 1 356 ? -11.202 10.513 20.205 1.00 97.06 356 CYS A CA 1
ATOM 2619 C C . CYS A 1 356 ? -10.634 10.224 18.815 1.00 97.06 356 CYS A C 1
ATOM 2621 O O . CYS A 1 356 ? -10.368 9.072 18.478 1.00 97.06 356 CYS A O 1
ATOM 2623 N N . ILE A 1 357 ? -10.473 11.271 18.008 1.00 96.50 357 ILE A N 1
ATOM 2624 C CA . ILE A 1 357 ? -9.912 11.189 16.658 1.00 96.50 357 ILE A CA 1
ATOM 2625 C C . ILE A 1 357 ? -8.628 11.997 16.671 1.00 96.50 357 ILE A C 1
ATOM 2627 O O . ILE A 1 357 ? -8.659 13.200 16.938 1.00 96.50 357 ILE A O 1
ATOM 2631 N N . LEU A 1 358 ? -7.510 11.334 16.414 1.00 94.25 358 LEU A N 1
ATOM 2632 C CA . LEU A 1 358 ? -6.194 11.958 16.425 1.00 94.25 358 LEU A CA 1
ATOM 2633 C C . LEU A 1 358 ? -5.564 11.840 15.038 1.00 94.25 358 LEU A C 1
ATOM 2635 O O . LEU A 1 358 ? -5.768 10.818 14.382 1.00 94.25 358 LEU A O 1
ATOM 2639 N N . PRO A 1 359 ? -4.821 12.859 14.575 1.00 90.62 359 PRO A N 1
ATOM 2640 C CA . PRO A 1 359 ? -4.054 12.738 13.345 1.00 90.62 359 PRO A CA 1
ATOM 2641 C C . PRO A 1 359 ? -3.052 11.595 13.485 1.00 90.62 359 PRO A C 1
ATOM 2643 O O . PRO A 1 359 ? -2.498 11.379 14.569 1.00 90.62 359 PRO A O 1
ATOM 2646 N N . ARG A 1 360 ? -2.879 10.864 12.386 1.00 83.25 360 ARG A N 1
ATOM 2647 C CA . ARG A 1 360 ? -1.967 9.734 12.329 1.00 83.25 360 ARG A CA 1
ATOM 2648 C C . ARG A 1 360 ? -0.538 10.192 12.477 1.00 83.25 360 ARG A C 1
ATOM 2650 O O . ARG A 1 360 ? -0.165 11.253 11.940 1.00 83.25 360 ARG A O 1
#

Secondary structure (DSSP, 8-state):
-PPPP----------------------EEPPP-TTS-HHHHHHHHHHHT-EEEEEEEEE--GGG-S-TTSEEEEESPTT-EE-TT-EEEEEEEE---EEEEE-SSEEEEEE-SSS-EE-TTEEEEETTSS-EEEGGGGSSSEEPTTEEEEEESS--SSPPP-TT-SEEEEEE---GGG-TTBSGGG--EEEEEETTEEEEEEEPBPTTPPPEEEEE----TT---B-SEEEEEE-SSEEEEE---SS-BEE-TT-EEEE--TTSSSTTEEEETT-GGGSS-GGG-S-TTEE-TTEEEEEEES--SSPPPSS--EEEEEEEE-TTT-STTS-EEEE-TTT--EEEEPPPPTTS-EEEEEE-